Protein AF-A0A318IXI5-F1 (afdb_monomer_lite)

pLDDT: mean 78.82, std 16.02, range [41.19, 97.94]

Secondary structure (DSSP, 8-state):
----------SS-HHHHHHHHHHHHHHHHHHHHHTSPPPSSHHHHHHHHHHHHHHHHHHHHHHHHHHHHHHHHHH----SHHHHHHHHHHHHHHHHHHHHHHHHHHHHHHHHTS--SS-S--SHHHHHHHHHHHHHHHHHHHHHHHHHHHHHHHTTTTTT--HHHHHHHHHHHHHHHHHHHHHHHHHHHHHHH---SHHHHHGGGGHHHHHHHHHHHHHHHHHHHHHHHHHHHHHHHHHHHHHHHHH-----PPPPPPPPPPPPPPPPPPPP----

Radius of gyration: 31.65 Å; chains: 1; bounding box: 100×44×88 Å

Foldseek 3Di:
DDPDPDPPPQPDQLVVLLVVLVVLLVVLLVVLVVPQDDDPDPVVVVLVVLLVVLSVVLNVVSVVLNVVVVVLCVLQVDRDPQLSVLSVQLSVLSSVCSVLSSLVSSLVSCVPPVVPPDCSPPDLVVLLVSLLVVLVSQLSNLVSQLVNLVVSVVCCVVVVDDPVSVLVSVLSNQLSVVSNVLSVVLNVCCVPVSDSNPVSVVSVVVSVVSSVVSCVVSVVVVVVVVVVVVVVVVVVVVVVVVVVVVVPDDDDDDDDDDDDDDDDDDDDDDDDDDDD

Sequence (276 aa):
MSDTDHKQHGYISLHRLDGFSDAVFAFAVTLLVVSLEVPKSAHELFHLMHGFIAFGVAFTLLMVMWYQHGKFFKRFPITDLWMISLNMALLFVILLYVYPLKFLFVSLFDSMIWKSTGDNFTSASEIQTLMTIYGAGIIAVNFVFFLMHKHAWRLRERFAMSLSQLNELRADMAGNLINMAVAGLSVLIVLVSKDQGTWSGCIYFLLGPAHWASGAWHGRRYRAIKNQEQGKQVKQESQESPLAKQVGRPESIATQPSVPTTPIAPLPAQQTRKPG

Organism: NCBI:txid401470

InterPro domains:
  IPR010617 Endosomal/lysosomal proton channel TMEM175-like [PF06736] (16-96)

Structure (mmCIF, N/CA/C/O backbone):
data_AF-A0A318IXI5-F1
#
_entry.id   AF-A0A318IXI5-F1
#
loop_
_atom_site.group_PDB
_atom_site.id
_atom_site.type_symbol
_atom_site.label_atom_id
_atom_site.label_alt_id
_atom_site.label_comp_id
_atom_site.label_asym_id
_atom_site.label_entity_id
_atom_site.label_seq_id
_atom_site.pdbx_PDB_ins_code
_atom_site.Cartn_x
_atom_site.Cartn_y
_atom_site.Cartn_z
_atom_site.occupancy
_atom_site.B_iso_or_equiv
_atom_site.auth_seq_id
_atom_site.auth_comp_id
_atom_site.auth_asym_id
_atom_site.auth_atom_id
_atom_site.pdbx_PDB_model_num
ATOM 1 N N . MET A 1 1 ? -36.417 20.791 24.085 1.00 42.16 1 MET A N 1
ATOM 2 C CA . MET A 1 1 ? -36.075 19.539 24.793 1.00 42.16 1 MET A CA 1
ATOM 3 C C . MET A 1 1 ? -35.089 18.783 23.909 1.00 42.16 1 MET A C 1
ATOM 5 O O . MET A 1 1 ? -35.422 18.543 22.761 1.00 42.16 1 MET A O 1
ATOM 9 N N . SER A 1 2 ? -33.879 18.585 24.448 1.00 43.81 2 SER A N 1
ATOM 10 C CA . SER A 1 2 ? -32.620 18.021 23.906 1.00 43.81 2 SER A CA 1
ATOM 11 C C . SER A 1 2 ? -31.987 18.648 22.654 1.00 43.81 2 SER A C 1
ATOM 13 O O . SER A 1 2 ? -31.997 18.099 21.557 1.00 43.81 2 SER A O 1
ATOM 15 N N . ASP A 1 3 ? -31.335 19.778 22.915 1.00 48.66 3 ASP A N 1
ATOM 16 C CA . ASP A 1 3 ? -30.164 20.309 22.220 1.00 48.66 3 ASP A CA 1
ATOM 17 C C . ASP A 1 3 ? -28.931 19.413 22.488 1.00 48.66 3 ASP A C 1
ATOM 19 O O . ASP A 1 3 ? -28.160 19.655 23.416 1.00 48.66 3 ASP A O 1
ATOM 23 N N . THR A 1 4 ? -28.791 18.309 21.743 1.00 55.03 4 THR A N 1
ATOM 24 C CA . THR A 1 4 ? -27.617 17.413 21.810 1.00 55.03 4 THR A CA 1
ATOM 25 C C . THR A 1 4 ? -27.338 16.717 20.472 1.00 55.03 4 THR A C 1
ATOM 27 O O . THR A 1 4 ? -27.279 15.491 20.446 1.00 55.03 4 THR A O 1
ATOM 30 N N . ASP A 1 5 ? -27.180 17.443 19.353 1.00 50.84 5 ASP A N 1
ATOM 31 C CA . ASP A 1 5 ? -26.934 16.745 18.070 1.00 50.84 5 ASP A CA 1
ATOM 32 C C . ASP A 1 5 ? -25.963 17.371 17.053 1.00 50.84 5 ASP A C 1
ATOM 34 O O . ASP A 1 5 ? -25.947 16.977 15.895 1.00 50.84 5 ASP A O 1
ATOM 38 N N . HIS A 1 6 ? -25.054 18.273 17.442 1.00 46.03 6 HIS A N 1
ATOM 39 C CA . HIS A 1 6 ? -23.959 18.665 16.534 1.00 46.03 6 HIS A CA 1
ATOM 40 C C . HIS A 1 6 ? -22.627 18.892 17.255 1.00 46.03 6 HIS A C 1
ATOM 42 O O . HIS A 1 6 ? -22.098 19.996 17.340 1.00 46.03 6 HIS A O 1
ATOM 48 N N . LYS A 1 7 ? -22.009 17.801 17.720 1.00 42.91 7 LYS A N 1
ATOM 49 C CA . LYS A 1 7 ? -20.546 17.741 17.904 1.00 42.91 7 LYS A CA 1
ATOM 50 C C . LYS A 1 7 ? -19.896 16.765 16.920 1.00 42.91 7 LYS A C 1
ATOM 52 O O . LYS A 1 7 ? -18.987 16.024 17.285 1.00 42.91 7 LYS A O 1
ATOM 57 N N . GLN A 1 8 ? -20.303 16.796 15.651 1.00 50.97 8 GLN A N 1
ATOM 58 C CA . GLN A 1 8 ? -19.482 16.244 14.570 1.00 50.97 8 GLN A CA 1
ATOM 59 C C . GLN A 1 8 ? -18.433 17.282 14.145 1.00 50.97 8 GLN A C 1
ATOM 61 O O . GLN A 1 8 ? -18.625 18.030 13.197 1.00 50.97 8 GLN A O 1
ATOM 66 N N . HIS A 1 9 ? -17.298 17.326 14.847 1.00 48.72 9 HIS A N 1
ATOM 67 C CA . HIS A 1 9 ? -16.121 18.113 14.438 1.00 48.72 9 HIS A CA 1
ATOM 68 C C . HIS A 1 9 ? -15.348 17.417 13.296 1.00 48.72 9 HIS A C 1
ATOM 70 O O . HIS A 1 9 ? -14.133 17.235 13.372 1.00 48.72 9 HIS A O 1
ATOM 76 N N . GLY A 1 10 ? -16.055 16.964 12.259 1.00 56.97 10 GLY A N 1
ATOM 77 C CA . GLY A 1 10 ? -15.445 16.536 11.006 1.00 56.97 10 GLY A CA 1
ATOM 78 C C . GLY A 1 10 ? -15.376 17.736 10.071 1.00 56.97 10 GLY A C 1
ATOM 79 O O . GLY A 1 10 ? -16.414 18.227 9.646 1.00 56.97 10 GLY A O 1
ATOM 80 N N . TYR A 1 11 ? -14.173 18.213 9.745 1.00 63.03 11 TYR A N 1
ATOM 81 C CA . TYR A 1 11 ? -13.986 19.342 8.818 1.00 63.03 11 TYR A CA 1
ATOM 82 C C . TYR A 1 11 ? -14.550 19.050 7.411 1.00 63.03 11 TYR A C 1
ATOM 84 O O . TYR A 1 11 ? -14.848 19.969 6.653 1.00 63.03 11 TYR A O 1
ATOM 92 N N . ILE A 1 12 ? -14.688 17.766 7.056 1.00 76.00 12 ILE A N 1
ATOM 93 C CA . ILE A 1 12 ? -15.203 17.263 5.780 1.00 76.00 12 ILE A CA 1
ATOM 94 C C . ILE A 1 12 ? -16.082 16.033 6.064 1.00 76.00 12 ILE A C 1
ATOM 96 O O . ILE A 1 12 ? -15.734 15.199 6.899 1.00 76.00 12 ILE A O 1
ATOM 100 N N . SER A 1 13 ? -17.209 15.895 5.358 1.00 84.38 13 SER A N 1
ATOM 101 C CA . SER A 1 13 ? -18.065 14.701 5.425 1.00 84.38 13 SER A CA 1
ATOM 102 C C . SER A 1 13 ? -17.334 13.461 4.895 1.00 84.38 13 SER A C 1
ATOM 104 O O . SER A 1 13 ? -16.756 13.535 3.809 1.00 84.38 13 SER A O 1
ATOM 106 N N . LEU A 1 14 ? -17.446 12.317 5.579 1.00 84.75 14 LEU A N 1
ATOM 107 C CA . LEU A 1 14 ? -16.805 11.049 5.186 1.00 84.75 14 LEU A CA 1
ATOM 108 C C . LEU A 1 14 ? -17.047 10.689 3.711 1.00 84.75 14 LEU A C 1
ATOM 110 O O . LEU A 1 14 ? -16.099 10.445 2.979 1.00 84.75 14 LEU A O 1
ATOM 114 N N . HIS A 1 15 ? -18.291 10.810 3.240 1.00 87.50 15 HIS A N 1
ATOM 115 C CA . HIS A 1 15 ? -18.658 10.538 1.845 1.00 87.50 15 HIS A CA 1
ATOM 116 C C . HIS A 1 15 ? -17.860 11.365 0.817 1.00 87.50 15 HIS A C 1
ATOM 118 O O . HIS A 1 15 ? -17.546 10.886 -0.267 1.00 87.50 15 HIS A O 1
ATOM 124 N N . ARG A 1 16 ? -17.500 12.614 1.146 1.00 89.75 16 ARG A N 1
ATOM 125 C CA . ARG A 1 16 ? -16.672 13.455 0.264 1.00 89.75 16 ARG A CA 1
ATOM 126 C C . ARG A 1 16 ? -15.207 13.032 0.277 1.00 89.75 16 ARG A C 1
ATOM 128 O O . ARG A 1 16 ? -14.555 13.133 -0.756 1.00 89.75 16 ARG A O 1
ATOM 135 N N . LEU A 1 17 ? -14.693 12.601 1.429 1.00 90.38 17 LEU A N 1
ATOM 136 C CA . LEU A 1 17 ? -13.326 12.095 1.546 1.00 90.38 17 LEU A CA 1
ATOM 137 C C . LEU A 1 17 ? -13.168 10.782 0.769 1.00 90.38 17 LEU A C 1
ATOM 139 O O . LEU A 1 17 ? -12.212 10.641 0.006 1.00 90.38 17 LEU A O 1
ATOM 143 N N . ASP A 1 18 ? -14.130 9.873 0.922 1.00 90.38 18 ASP A N 1
ATOM 144 C CA . ASP A 1 18 ? -14.175 8.598 0.204 1.00 90.38 18 ASP A CA 1
ATOM 145 C C . ASP A 1 18 ? -14.312 8.845 -1.302 1.00 90.38 18 ASP A C 1
ATOM 147 O O . ASP A 1 18 ? -13.465 8.399 -2.069 1.00 90.38 18 ASP A O 1
ATOM 151 N N . GLY A 1 19 ? -15.271 9.682 -1.721 1.00 93.38 19 GLY A N 1
ATOM 152 C CA . GLY A 1 19 ? -15.466 10.012 -3.136 1.00 93.38 19 GLY A CA 1
ATOM 153 C C . GLY A 1 19 ? -14.255 10.686 -3.793 1.00 93.38 19 GLY A C 1
ATOM 154 O O . GLY A 1 19 ? -13.946 10.407 -4.950 1.00 93.38 19 GLY A O 1
ATOM 155 N N . PHE A 1 20 ? -13.523 11.540 -3.068 1.00 94.31 20 PHE A N 1
ATOM 156 C CA . PHE A 1 20 ? -12.266 12.103 -3.573 1.00 94.31 20 PHE A CA 1
ATOM 157 C C . PHE A 1 20 ? -11.172 11.036 -3.697 1.00 94.31 20 PHE A C 1
ATOM 159 O O . PHE A 1 20 ? -10.453 11.004 -4.693 1.00 94.31 20 PHE A O 1
ATOM 166 N N . SER A 1 21 ? -11.056 10.152 -2.705 1.00 95.56 21 SER A N 1
ATOM 167 C CA . SER A 1 21 ? -10.072 9.065 -2.728 1.00 95.56 21 SER A CA 1
ATOM 168 C C . SER A 1 21 ? -10.343 8.112 -3.894 1.00 95.56 21 SER A C 1
ATOM 170 O O . SER A 1 21 ? -9.425 7.819 -4.657 1.00 95.56 21 SER A O 1
ATOM 172 N N . ASP A 1 22 ? -11.602 7.719 -4.103 1.00 96.06 22 ASP A N 1
ATOM 173 C CA . ASP A 1 22 ? -12.035 6.891 -5.233 1.00 96.06 22 ASP A CA 1
ATOM 174 C C . ASP A 1 22 ? -11.705 7.539 -6.581 1.00 96.06 22 ASP A C 1
ATOM 176 O O . ASP A 1 22 ? -11.180 6.875 -7.475 1.00 96.06 22 ASP A O 1
ATOM 180 N N . ALA A 1 23 ? -11.936 8.849 -6.719 1.00 96.81 23 ALA A N 1
ATOM 181 C CA . ALA A 1 23 ? -11.573 9.587 -7.926 1.00 96.81 23 ALA A CA 1
ATOM 182 C C . ALA A 1 23 ? -10.056 9.563 -8.185 1.00 96.81 23 ALA A C 1
ATOM 184 O O . ALA A 1 23 ? -9.627 9.373 -9.324 1.00 96.81 23 ALA A O 1
ATOM 185 N N . VAL A 1 24 ? -9.234 9.701 -7.140 1.00 96.94 24 VAL A N 1
ATOM 186 C CA . VAL A 1 24 ? -7.771 9.627 -7.266 1.00 96.94 24 VAL A CA 1
ATOM 187 C C . VAL A 1 24 ? -7.303 8.215 -7.623 1.00 96.94 24 VAL A C 1
ATOM 189 O O . VAL A 1 24 ? -6.432 8.068 -8.480 1.00 96.94 24 VAL A O 1
ATOM 192 N N . PHE A 1 25 ? -7.891 7.170 -7.036 1.00 95.50 25 PHE A N 1
ATOM 193 C CA . PHE A 1 25 ? -7.588 5.784 -7.408 1.00 95.50 25 PHE A CA 1
ATOM 194 C C . PHE A 1 25 ? -7.998 5.476 -8.854 1.00 95.50 25 PHE A C 1
ATOM 196 O O . PHE A 1 25 ? -7.219 4.870 -9.590 1.00 95.50 25 PHE A O 1
ATOM 203 N N . ALA A 1 26 ? -9.168 5.940 -9.297 1.00 95.50 26 ALA A N 1
ATOM 204 C CA . ALA A 1 26 ? -9.588 5.819 -10.691 1.00 95.50 26 ALA A CA 1
ATOM 205 C C . ALA A 1 26 ? -8.608 6.539 -11.630 1.00 95.50 26 ALA A C 1
ATOM 207 O O . ALA A 1 26 ? -8.180 5.970 -12.634 1.00 95.50 26 ALA A O 1
ATOM 208 N N . PHE A 1 27 ? -8.172 7.749 -11.271 1.00 94.62 27 PHE A N 1
ATOM 209 C CA . PHE A 1 27 ? -7.167 8.481 -12.037 1.00 94.62 27 PHE A CA 1
ATOM 210 C C . PHE A 1 27 ? -5.823 7.736 -12.086 1.00 94.62 27 PHE A C 1
ATOM 212 O O . PHE A 1 27 ? -5.249 7.576 -13.162 1.00 94.62 27 PHE A O 1
ATOM 219 N N . ALA A 1 28 ? -5.358 7.184 -10.963 1.00 94.06 28 ALA A N 1
ATOM 220 C CA . ALA A 1 28 ? -4.155 6.354 -10.896 1.00 94.06 28 ALA A CA 1
ATOM 221 C C . ALA A 1 28 ? -4.233 5.138 -11.840 1.00 94.06 28 ALA A C 1
ATOM 223 O O . ALA A 1 28 ? -3.279 4.860 -12.568 1.00 94.06 28 ALA A O 1
ATOM 224 N N . VAL A 1 29 ? -5.385 4.457 -11.892 1.00 92.75 29 VAL A N 1
ATOM 225 C CA . VAL A 1 29 ? -5.636 3.363 -12.846 1.00 92.75 29 VAL A CA 1
ATOM 226 C C . VAL A 1 29 ? -5.552 3.870 -14.288 1.00 92.75 29 VAL A C 1
ATOM 228 O O . VAL A 1 29 ? -4.913 3.232 -15.124 1.00 92.75 29 VAL A O 1
ATOM 231 N N . THR A 1 30 ? -6.144 5.027 -14.596 1.00 92.81 30 THR A N 1
ATOM 232 C CA . THR A 1 30 ? -6.070 5.580 -15.957 1.00 92.81 30 THR A CA 1
ATOM 233 C C . THR A 1 30 ? -4.644 5.948 -16.361 1.00 92.81 30 THR A C 1
ATOM 235 O O . THR A 1 30 ? -4.247 5.621 -17.472 1.00 92.81 30 THR A O 1
ATOM 238 N N . LEU A 1 31 ? -3.829 6.524 -15.469 1.00 90.50 31 LEU A N 1
ATOM 239 C CA . LEU A 1 31 ? -2.414 6.813 -15.745 1.00 90.50 31 LEU A CA 1
ATOM 240 C C . LEU A 1 31 ? -1.603 5.536 -16.016 1.00 90.50 31 LEU A C 1
ATOM 242 O O . LEU A 1 31 ? -0.709 5.513 -16.869 1.00 90.50 31 LEU A O 1
ATOM 246 N N . LEU A 1 32 ? -1.943 4.452 -15.319 1.00 88.06 32 LEU A N 1
ATOM 247 C CA . LEU A 1 32 ? -1.324 3.150 -15.532 1.00 88.06 32 LEU A CA 1
ATOM 248 C C . LEU A 1 32 ? -1.610 2.605 -16.945 1.00 88.06 32 LEU A C 1
ATOM 250 O O . LEU A 1 32 ? -0.708 2.058 -17.584 1.00 88.06 32 LEU A O 1
ATOM 254 N N . VAL A 1 33 ? -2.839 2.786 -17.446 1.00 85.12 33 VAL A N 1
ATOM 255 C CA . VAL A 1 33 ? -3.260 2.360 -18.796 1.00 85.12 33 VAL A CA 1
ATOM 256 C C . VAL A 1 33 ? -2.720 3.294 -19.878 1.00 85.12 33 VAL A C 1
ATOM 258 O O . VAL A 1 33 ? -2.145 2.830 -20.855 1.00 85.12 33 VAL A O 1
ATOM 261 N N . VAL A 1 34 ? -2.886 4.607 -19.706 1.00 84.75 34 VAL A N 1
ATOM 262 C CA . VAL A 1 34 ? -2.554 5.635 -20.712 1.00 84.75 34 VAL A CA 1
ATOM 263 C C . VAL A 1 34 ? -1.062 5.664 -21.040 1.00 84.75 34 VAL A C 1
ATOM 265 O O . VAL A 1 34 ? -0.676 6.056 -22.132 1.00 84.75 34 VAL A O 1
ATOM 268 N N . SER A 1 35 ? -0.210 5.182 -20.137 1.00 74.56 35 SER A N 1
ATOM 269 C CA . SER A 1 35 ? 1.223 5.021 -20.398 1.00 74.56 35 SER A CA 1
ATOM 270 C C . SER A 1 35 ? 1.566 3.848 -21.337 1.00 74.56 35 SER A C 1
ATOM 272 O O . SER A 1 35 ? 2.719 3.426 -21.370 1.00 74.56 35 SER A O 1
ATOM 274 N N . LEU A 1 36 ? 0.593 3.212 -22.002 1.00 75.38 36 LEU A N 1
ATOM 275 C CA . LEU A 1 36 ? 0.835 2.217 -23.053 1.00 75.38 36 LEU A CA 1
ATOM 276 C C . LEU A 1 36 ? 0.956 2.934 -24.402 1.00 75.38 36 LEU A C 1
ATOM 278 O O . LEU A 1 36 ? 0.044 3.650 -24.810 1.00 75.38 36 LEU A O 1
ATOM 282 N N . GLU A 1 37 ? 2.078 2.736 -25.089 1.00 75.06 37 GLU A N 1
ATOM 283 C CA . GLU A 1 37 ? 2.273 3.279 -26.432 1.00 75.06 37 GLU A CA 1
ATOM 284 C C . GLU A 1 37 ? 1.350 2.583 -27.439 1.00 75.06 37 GLU A C 1
ATOM 286 O O . GLU A 1 37 ? 1.082 1.383 -27.349 1.00 75.06 37 GLU A O 1
ATOM 291 N N . VAL A 1 38 ? 0.838 3.355 -28.401 1.00 81.44 38 VAL A N 1
ATOM 292 C CA . VAL A 1 38 ? 0.005 2.821 -29.482 1.00 81.44 38 VAL A CA 1
ATOM 293 C C . VAL A 1 38 ? 0.926 2.165 -30.517 1.00 81.44 38 VAL A C 1
ATOM 295 O O . VAL A 1 38 ? 1.731 2.883 -31.119 1.00 81.44 38 VAL A O 1
ATOM 298 N N . PRO A 1 39 ? 0.810 0.844 -30.762 1.00 83.62 39 PRO A N 1
ATOM 299 C CA . PRO A 1 39 ? 1.681 0.159 -31.706 1.00 83.62 39 PRO A CA 1
ATOM 300 C C . PRO A 1 39 ? 1.471 0.672 -33.124 1.00 83.62 39 PRO A C 1
ATOM 302 O O . PRO A 1 39 ? 0.337 0.859 -33.573 1.00 83.62 39 PRO A O 1
ATOM 305 N N . LYS A 1 40 ? 2.568 0.819 -33.863 1.00 88.38 40 LYS A N 1
ATOM 306 C CA . LYS A 1 40 ? 2.579 1.204 -35.280 1.00 88.38 40 LYS A CA 1
ATOM 307 C C . LYS A 1 40 ? 2.705 -0.003 -36.210 1.00 88.38 40 LYS A C 1
ATOM 309 O O . LYS A 1 40 ? 2.545 0.139 -37.419 1.00 88.38 40 LYS A O 1
ATOM 314 N N . SER A 1 41 ? 2.982 -1.192 -35.666 1.00 90.00 41 SER A N 1
ATOM 315 C CA . SER A 1 41 ? 3.096 -2.442 -36.425 1.00 90.00 41 SER A CA 1
ATOM 316 C C . SER A 1 41 ? 2.534 -3.650 -35.669 1.00 90.00 41 SER A C 1
ATOM 318 O O . SER A 1 41 ? 2.442 -3.653 -34.442 1.00 90.00 41 SER A O 1
ATOM 320 N N . ALA A 1 42 ? 2.199 -4.719 -36.399 1.00 85.75 42 ALA A N 1
ATOM 321 C CA . ALA A 1 42 ? 1.753 -5.975 -35.791 1.00 85.75 42 ALA A CA 1
ATOM 322 C C . ALA A 1 42 ? 2.836 -6.616 -34.901 1.00 85.75 42 ALA A C 1
ATOM 324 O O . ALA A 1 42 ? 2.517 -7.200 -33.872 1.00 85.75 42 ALA A O 1
ATOM 325 N N . HIS A 1 43 ? 4.116 -6.477 -35.263 1.00 82.94 43 HIS A N 1
ATOM 326 C CA . HIS A 1 43 ? 5.228 -6.994 -34.462 1.00 82.94 43 HIS A CA 1
ATOM 327 C C . HIS A 1 43 ? 5.346 -6.268 -33.112 1.00 82.94 43 HIS A C 1
ATOM 329 O O . HIS A 1 43 ? 5.486 -6.902 -32.069 1.00 82.94 43 HIS A O 1
ATOM 335 N N . GLU A 1 44 ? 5.198 -4.944 -33.126 1.00 80.31 44 GLU A N 1
ATOM 336 C CA . GLU A 1 44 ? 5.172 -4.109 -31.922 1.00 80.31 44 GLU A CA 1
ATOM 337 C C . GLU A 1 44 ? 3.955 -4.419 -31.040 1.00 80.31 44 GLU A C 1
ATOM 339 O O . GLU A 1 44 ? 4.082 -4.505 -29.821 1.00 80.31 44 GLU A O 1
ATOM 344 N N . LEU A 1 45 ? 2.792 -4.689 -31.647 1.00 84.06 45 LEU A N 1
ATOM 345 C CA . LEU A 1 45 ? 1.598 -5.127 -30.922 1.00 84.06 45 LEU A CA 1
ATOM 346 C C . LEU A 1 45 ? 1.842 -6.434 -30.152 1.00 84.06 45 LEU A C 1
ATOM 348 O O . LEU A 1 45 ? 1.476 -6.516 -28.982 1.00 84.06 45 LEU A O 1
ATOM 352 N N . PHE A 1 46 ? 2.477 -7.439 -30.767 1.00 82.31 46 PHE A N 1
ATOM 353 C CA . PHE A 1 46 ? 2.813 -8.687 -30.069 1.00 82.31 46 PHE A CA 1
ATOM 354 C C . PHE A 1 46 ? 3.795 -8.462 -28.913 1.00 82.31 46 PHE A C 1
ATOM 356 O O . PHE A 1 46 ? 3.616 -9.053 -27.852 1.00 82.31 46 PHE A O 1
ATOM 363 N N . HIS A 1 47 ? 4.775 -7.568 -29.067 1.00 75.19 47 HIS A N 1
ATOM 364 C CA . HIS A 1 47 ? 5.664 -7.187 -27.965 1.00 75.19 47 HIS A CA 1
ATOM 365 C C . HIS A 1 47 ? 4.910 -6.495 -26.818 1.00 75.19 47 HIS A C 1
ATOM 367 O O . HIS A 1 47 ? 5.111 -6.834 -25.651 1.00 75.19 47 HIS A O 1
ATOM 373 N N . LEU A 1 48 ? 3.981 -5.588 -27.134 1.00 77.94 48 LEU A N 1
ATOM 374 C CA . LEU A 1 48 ? 3.133 -4.922 -26.140 1.00 77.94 48 LEU A CA 1
ATOM 375 C C . LEU A 1 48 ? 2.237 -5.903 -25.374 1.00 77.94 48 LEU A C 1
ATOM 377 O O . LEU A 1 48 ? 1.991 -5.684 -24.187 1.00 77.94 48 LEU A O 1
ATOM 381 N N . MET A 1 49 ? 1.786 -6.999 -25.999 1.00 82.50 49 MET A N 1
ATOM 382 C CA . MET A 1 49 ? 1.001 -8.044 -25.321 1.00 82.50 49 MET A CA 1
ATOM 383 C C . MET A 1 49 ? 1.746 -8.684 -24.139 1.00 82.50 49 MET A C 1
ATOM 385 O O . MET A 1 49 ? 1.096 -9.114 -23.188 1.00 82.50 49 MET A O 1
ATOM 389 N N . HIS A 1 50 ? 3.084 -8.698 -24.118 1.00 76.69 50 HIS A N 1
ATOM 390 C CA . HIS A 1 50 ? 3.836 -9.156 -22.938 1.00 76.69 50 HIS A CA 1
ATOM 391 C C . HIS A 1 50 ? 3.748 -8.151 -21.781 1.00 76.69 50 HIS A C 1
ATOM 393 O O . HIS A 1 50 ? 3.524 -8.535 -20.629 1.00 76.69 50 HIS A O 1
ATOM 399 N N . GLY A 1 51 ? 3.796 -6.854 -22.097 1.00 76.50 51 GLY A N 1
ATOM 400 C CA . GLY A 1 51 ? 3.615 -5.767 -21.134 1.00 76.50 51 GLY A CA 1
ATOM 401 C C . GLY A 1 51 ? 2.230 -5.744 -20.473 1.00 76.50 51 GLY A C 1
ATOM 402 O O . GLY A 1 51 ? 2.085 -5.200 -19.376 1.00 76.50 51 GLY A O 1
ATOM 403 N N . PHE A 1 52 ? 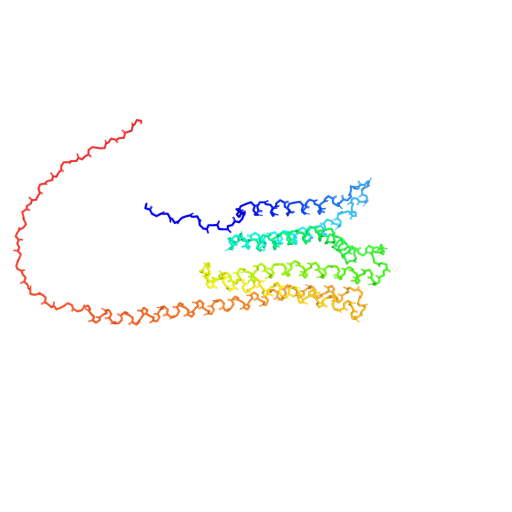1.215 -6.384 -21.071 1.00 83.25 52 PHE A N 1
ATOM 404 C CA . PHE A 1 52 ? -0.119 -6.507 -20.468 1.00 83.25 52 PHE A CA 1
ATOM 405 C C . PHE A 1 52 ? -0.123 -7.330 -19.175 1.00 83.25 52 PHE A C 1
ATOM 407 O O . PHE A 1 52 ? -0.904 -7.025 -18.273 1.00 83.25 52 PHE A O 1
ATOM 414 N N . ILE A 1 53 ? 0.751 -8.334 -19.039 1.00 84.62 53 ILE A N 1
ATOM 415 C CA . ILE A 1 53 ? 0.847 -9.124 -17.800 1.00 84.62 53 ILE A CA 1
ATOM 416 C C . ILE A 1 53 ? 1.405 -8.247 -16.677 1.00 84.62 53 ILE A C 1
ATOM 418 O O . ILE A 1 53 ? 0.818 -8.171 -15.597 1.00 84.62 53 ILE A O 1
ATOM 422 N N . ALA A 1 54 ? 2.493 -7.526 -16.954 1.00 83.38 54 ALA A N 1
ATOM 423 C CA . ALA A 1 54 ? 3.084 -6.570 -16.023 1.00 83.38 54 ALA A CA 1
ATOM 424 C C . ALA A 1 54 ? 2.085 -5.477 -15.609 1.00 83.38 54 ALA A C 1
ATOM 426 O O . ALA A 1 54 ? 1.941 -5.170 -14.422 1.00 83.38 54 ALA A O 1
ATOM 427 N N . PHE A 1 55 ? 1.339 -4.942 -16.580 1.00 85.19 55 PHE A N 1
ATOM 428 C CA . PHE A 1 55 ? 0.230 -4.026 -16.332 1.00 85.19 55 PHE A CA 1
ATOM 429 C C . PHE A 1 55 ? -0.831 -4.653 -15.413 1.00 85.19 55 PHE A C 1
ATOM 431 O O . PHE A 1 55 ? -1.233 -4.026 -14.436 1.00 85.19 55 PHE A O 1
ATOM 438 N N . GLY A 1 56 ? -1.250 -5.894 -15.676 1.00 88.75 56 GLY A N 1
ATOM 439 C CA . GLY A 1 56 ? -2.240 -6.609 -14.869 1.00 88.75 56 GLY A CA 1
ATOM 440 C C . GLY A 1 56 ? -1.804 -6.804 -13.414 1.00 88.75 56 GLY A C 1
ATOM 441 O O . GLY A 1 56 ? -2.617 -6.646 -12.497 1.00 88.75 56 GLY A O 1
ATOM 442 N N . VAL A 1 57 ? -0.517 -7.071 -13.175 1.00 87.81 57 VAL A N 1
ATOM 443 C CA . VAL A 1 57 ? 0.052 -7.159 -11.819 1.00 87.81 57 VAL A CA 1
ATOM 444 C C . VAL A 1 57 ? 0.041 -5.794 -11.126 1.00 87.81 57 VAL A C 1
ATOM 446 O O . VAL A 1 57 ? -0.446 -5.690 -9.998 1.00 87.81 57 VAL A O 1
ATOM 449 N N . ALA A 1 58 ? 0.503 -4.737 -11.801 1.00 88.75 58 ALA A N 1
ATOM 450 C CA . ALA A 1 58 ? 0.482 -3.376 -11.260 1.00 88.75 58 ALA A CA 1
ATOM 451 C C . ALA A 1 58 ? -0.949 -2.904 -10.941 1.00 88.75 58 ALA A C 1
ATOM 453 O O . ALA A 1 58 ? -1.200 -2.351 -9.868 1.00 88.75 58 ALA A O 1
ATOM 454 N N . PHE A 1 59 ? -1.901 -3.187 -11.834 1.00 90.75 59 PHE A N 1
ATOM 455 C CA . PHE A 1 59 ? -3.323 -2.910 -11.642 1.00 90.75 59 PHE A CA 1
ATOM 456 C C . PHE A 1 59 ? -3.867 -3.647 -10.418 1.00 90.75 59 PHE A C 1
ATOM 458 O O . PHE A 1 59 ? -4.495 -3.037 -9.556 1.00 90.75 59 PHE A O 1
ATOM 465 N N . THR A 1 60 ? -3.582 -4.946 -10.298 1.00 91.12 60 THR A N 1
ATOM 466 C CA . THR A 1 60 ? -4.042 -5.758 -9.164 1.00 91.12 60 THR A CA 1
ATOM 467 C C . THR A 1 60 ? -3.527 -5.199 -7.840 1.00 91.12 60 THR A C 1
ATOM 469 O O . THR A 1 60 ? -4.293 -5.081 -6.885 1.00 91.12 60 THR A O 1
ATOM 472 N N . LEU A 1 61 ? -2.257 -4.790 -7.776 1.00 90.19 61 LEU A N 1
ATOM 473 C CA . LEU A 1 61 ? -1.689 -4.165 -6.580 1.00 90.19 61 LEU A CA 1
ATOM 474 C C . LEU A 1 61 ? -2.373 -2.839 -6.234 1.00 90.19 61 LEU A C 1
ATOM 476 O O . LEU A 1 61 ? -2.675 -2.598 -5.064 1.00 90.19 61 LEU A O 1
ATOM 480 N N . LEU A 1 62 ? -2.672 -2.007 -7.234 1.00 92.12 62 LEU A N 1
ATOM 481 C CA . LEU A 1 62 ? -3.411 -0.762 -7.031 1.00 92.12 62 LEU A CA 1
ATOM 482 C C . LEU A 1 62 ? -4.834 -1.023 -6.511 1.00 92.12 62 LEU A C 1
ATOM 484 O O . LEU A 1 62 ? -5.268 -0.368 -5.564 1.00 92.12 62 LEU A O 1
ATOM 488 N N . MET A 1 63 ? -5.522 -2.033 -7.051 1.00 93.31 63 MET A N 1
ATOM 489 C CA . MET A 1 63 ? -6.850 -2.443 -6.585 1.00 93.31 63 MET A CA 1
ATOM 490 C C . MET A 1 63 ? -6.828 -3.021 -5.166 1.00 93.31 63 MET A C 1
ATOM 492 O O . MET A 1 63 ? -7.745 -2.760 -4.389 1.00 93.31 63 MET A O 1
ATOM 496 N N . VAL A 1 64 ? -5.781 -3.763 -4.791 1.00 91.31 64 VAL A N 1
ATOM 497 C CA . VAL A 1 64 ? -5.588 -4.222 -3.406 1.00 91.31 64 VAL A CA 1
ATOM 498 C C . VAL A 1 64 ? -5.416 -3.025 -2.469 1.00 91.31 64 VAL A C 1
ATOM 500 O O . VAL A 1 64 ? -6.040 -2.998 -1.410 1.00 91.31 64 VAL A O 1
ATOM 503 N N . MET A 1 65 ? -4.630 -2.013 -2.850 1.00 92.25 65 MET A N 1
ATOM 504 C CA . MET A 1 65 ? -4.479 -0.792 -2.047 1.00 92.25 65 MET A CA 1
ATOM 505 C C . MET A 1 65 ? -5.804 -0.034 -1.895 1.00 92.25 65 MET A C 1
ATOM 507 O O . MET A 1 65 ? -6.151 0.349 -0.777 1.00 92.25 65 MET A O 1
ATOM 511 N N . TRP A 1 66 ? -6.566 0.118 -2.982 1.00 95.25 66 TRP A N 1
ATOM 512 C CA . TRP A 1 66 ? -7.902 0.722 -2.959 1.00 95.25 66 TRP A CA 1
ATOM 513 C C . TRP A 1 66 ? -8.864 -0.048 -2.045 1.00 95.25 66 TRP A C 1
ATOM 515 O O . TRP A 1 66 ? -9.519 0.538 -1.186 1.00 95.25 66 TRP A O 1
ATOM 525 N N . TYR A 1 67 ? -8.892 -1.378 -2.151 1.00 93.75 67 TYR A N 1
ATOM 526 C CA . TYR A 1 67 ? -9.733 -2.218 -1.302 1.00 93.75 67 TYR A CA 1
ATOM 527 C C . TYR A 1 67 ? -9.387 -2.066 0.186 1.00 93.75 67 TYR A C 1
ATOM 529 O O . TYR A 1 67 ? -10.282 -1.953 1.026 1.00 93.75 67 TYR A O 1
ATOM 537 N N . GLN A 1 68 ? -8.096 -2.040 0.526 1.00 91.19 68 GLN A N 1
ATOM 538 C CA . GLN A 1 68 ? -7.643 -1.884 1.911 1.00 91.19 68 GLN A CA 1
ATOM 539 C C . GLN A 1 68 ? -7.968 -0.493 2.466 1.00 91.19 68 GLN A C 1
ATOM 541 O O . GLN A 1 68 ? -8.388 -0.380 3.619 1.00 91.19 68 GLN A O 1
ATOM 546 N N . HIS A 1 69 ? -7.842 0.549 1.640 1.00 94.56 69 HIS A N 1
ATOM 547 C CA . HIS A 1 69 ? -8.278 1.908 1.964 1.00 94.56 69 HIS A CA 1
ATOM 548 C C . HIS A 1 69 ? -9.788 1.966 2.247 1.00 94.56 69 HIS A C 1
ATOM 550 O O . HIS A 1 69 ? -10.189 2.374 3.339 1.00 94.56 69 HIS A O 1
ATOM 556 N N . GLY A 1 70 ? -10.623 1.451 1.340 1.00 92.06 70 GLY A N 1
ATOM 557 C CA . GLY A 1 70 ? -12.077 1.434 1.524 1.00 92.06 70 GLY A CA 1
ATOM 558 C C . GLY A 1 70 ? -12.512 0.598 2.734 1.00 92.06 70 GLY A C 1
ATOM 559 O O . GLY A 1 70 ? -13.385 1.000 3.508 1.00 92.06 70 GLY A O 1
ATOM 560 N N . LYS A 1 71 ? -11.860 -0.549 2.971 1.00 91.19 71 LYS A N 1
ATOM 561 C CA . LYS A 1 71 ? -12.084 -1.381 4.166 1.00 91.19 71 LYS A CA 1
ATOM 562 C C . LYS A 1 71 ? -11.764 -0.619 5.455 1.00 91.19 71 LYS A C 1
ATOM 564 O O . LYS A 1 71 ? -12.499 -0.768 6.435 1.00 91.19 71 LYS A O 1
ATOM 569 N N . PHE A 1 72 ? -10.698 0.182 5.461 1.00 92.00 72 PHE A N 1
ATOM 570 C CA . PHE A 1 72 ? -10.315 1.003 6.606 1.00 92.00 72 PHE A CA 1
ATOM 571 C C . PHE A 1 72 ? -11.387 2.051 6.931 1.00 92.00 72 PHE A C 1
ATOM 573 O O . PHE A 1 72 ? -11.895 2.058 8.053 1.00 92.00 72 PHE A O 1
ATOM 580 N N . PHE A 1 73 ? -11.792 2.874 5.958 1.00 91.06 73 PHE A N 1
ATOM 581 C CA . PHE A 1 73 ? -12.771 3.948 6.180 1.00 91.06 73 PHE A CA 1
ATOM 582 C C . PHE A 1 73 ? -14.182 3.430 6.480 1.00 91.06 73 PHE A C 1
ATOM 584 O O . PHE A 1 73 ? -14.867 3.978 7.344 1.00 91.06 73 PHE A O 1
ATOM 591 N N . LYS A 1 74 ? -14.583 2.297 5.885 1.00 89.31 74 LYS A N 1
ATOM 592 C CA . LYS A 1 74 ? -15.844 1.619 6.229 1.00 89.31 74 LYS A CA 1
ATOM 593 C C . LYS A 1 74 ? -15.878 1.140 7.683 1.00 89.31 74 LYS A C 1
ATOM 595 O O . LYS A 1 74 ? -16.943 1.079 8.293 1.00 89.31 74 LYS A O 1
ATOM 600 N N . ARG A 1 75 ? -14.728 0.751 8.237 1.00 87.12 75 ARG A N 1
ATOM 601 C CA . ARG A 1 75 ? -14.612 0.241 9.610 1.00 87.12 75 ARG A CA 1
ATOM 602 C C . ARG A 1 75 ? -14.436 1.349 10.637 1.00 87.12 75 ARG A C 1
ATOM 604 O O . ARG A 1 75 ? -14.970 1.245 11.740 1.00 87.12 75 ARG A O 1
ATOM 611 N N . PHE A 1 76 ? -13.655 2.361 10.286 1.00 87.75 76 PHE A N 1
ATOM 612 C CA . PHE A 1 76 ? -13.280 3.461 11.156 1.00 87.75 76 PHE A CA 1
ATOM 613 C C . PHE A 1 76 ? -13.648 4.781 10.466 1.00 87.75 76 PHE A C 1
ATOM 615 O O . PHE A 1 76 ? -12.803 5.357 9.778 1.00 87.75 76 PHE A O 1
ATOM 622 N N . PRO A 1 77 ? -14.886 5.282 10.653 1.00 86.62 77 PRO A N 1
ATOM 623 C CA . PRO A 1 77 ? -15.352 6.534 10.056 1.00 86.62 77 PRO A CA 1
ATOM 624 C C . PRO A 1 77 ? -14.736 7.753 10.772 1.00 86.62 77 PRO A C 1
ATOM 626 O O . PRO A 1 77 ? -15.421 8.537 11.428 1.00 86.62 77 PRO A O 1
ATOM 629 N N . ILE A 1 78 ? -13.409 7.882 10.705 1.00 87.56 78 ILE A N 1
ATOM 630 C CA . ILE A 1 78 ? -12.618 8.930 11.356 1.00 87.56 78 ILE A CA 1
ATOM 631 C C . ILE A 1 78 ? -12.346 10.033 10.332 1.00 87.56 78 ILE A C 1
ATOM 633 O O . ILE A 1 78 ? -11.678 9.800 9.330 1.00 87.56 78 ILE A O 1
ATOM 637 N N . THR A 1 79 ? -12.829 11.246 10.599 1.00 87.50 79 THR A N 1
ATOM 638 C CA . THR A 1 79 ? -12.747 12.388 9.665 1.00 87.50 79 THR A CA 1
ATOM 639 C C . THR A 1 79 ? -12.114 13.634 10.293 1.00 87.50 79 THR A C 1
ATOM 641 O O . THR A 1 79 ? -12.497 14.765 9.984 1.00 87.50 79 THR A O 1
ATOM 644 N N . ASP A 1 80 ? -11.171 13.452 11.219 1.00 90.75 80 ASP A N 1
ATOM 645 C CA . ASP A 1 80 ? -10.396 14.568 11.767 1.00 90.75 80 ASP A CA 1
ATOM 646 C C . ASP A 1 80 ? -9.293 15.038 10.800 1.00 90.75 80 ASP A C 1
ATOM 648 O O . ASP A 1 80 ? -8.938 14.360 9.834 1.00 90.75 80 ASP A O 1
ATOM 652 N N . LEU A 1 81 ? -8.749 16.234 11.053 1.00 90.06 81 LEU A N 1
ATOM 653 C CA . LEU A 1 81 ? -7.757 16.868 10.178 1.00 90.06 81 LEU A CA 1
ATOM 654 C C . LEU A 1 81 ? -6.487 16.018 10.005 1.00 90.06 81 LEU A C 1
ATOM 656 O O . LEU A 1 81 ? -5.870 16.034 8.938 1.00 90.06 81 LEU A O 1
ATOM 660 N N . TRP A 1 82 ? -6.114 15.253 11.033 1.00 92.31 82 TRP A N 1
ATOM 661 C CA . TRP A 1 82 ? -4.954 14.368 10.987 1.00 92.31 82 TRP A CA 1
ATOM 662 C C . TRP A 1 82 ? -5.192 13.199 10.031 1.00 92.31 82 TRP A C 1
ATOM 664 O O . TRP A 1 82 ? -4.351 12.927 9.175 1.00 92.31 82 TRP A O 1
ATOM 674 N N . MET A 1 83 ? -6.361 12.558 10.111 1.00 93.50 83 MET A N 1
ATOM 675 C CA . MET A 1 83 ? -6.741 11.494 9.184 1.00 93.50 83 MET A CA 1
ATOM 676 C C . MET A 1 83 ? -6.849 12.002 7.746 1.00 93.50 83 MET A C 1
ATOM 678 O O . MET A 1 83 ? -6.352 11.348 6.834 1.00 93.50 83 MET A O 1
ATOM 682 N N . ILE A 1 84 ? -7.438 13.185 7.538 1.00 93.62 84 ILE A N 1
ATOM 683 C CA . ILE A 1 84 ? -7.522 13.805 6.208 1.00 93.62 84 ILE A CA 1
ATOM 684 C C . ILE A 1 84 ? -6.114 14.040 5.646 1.00 93.62 84 ILE A C 1
ATOM 686 O O . ILE A 1 84 ? -5.845 13.666 4.508 1.00 93.62 84 ILE A O 1
ATOM 690 N N . SER A 1 85 ? -5.198 14.589 6.447 1.00 95.50 85 SER A N 1
ATOM 691 C CA . SER A 1 85 ? -3.809 14.834 6.033 1.00 95.50 85 SER A CA 1
ATOM 692 C C . SER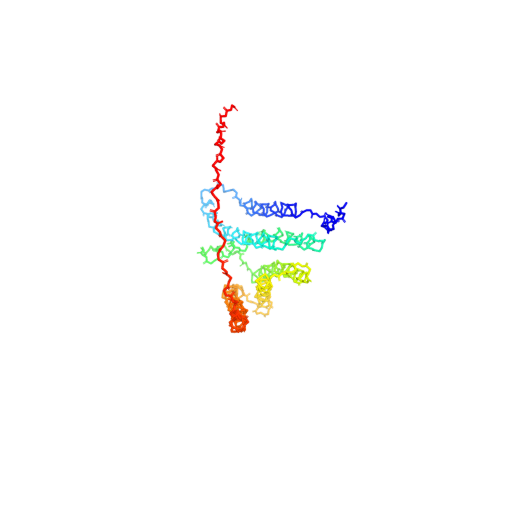 A 1 85 ? -3.071 13.542 5.676 1.00 95.50 85 SER A C 1
ATOM 694 O O . SER A 1 85 ? -2.407 13.478 4.643 1.00 95.50 85 SER A O 1
ATOM 696 N N . LEU A 1 86 ? -3.221 12.490 6.489 1.00 96.50 86 LEU A N 1
ATOM 697 C CA . LEU A 1 86 ? -2.648 11.174 6.197 1.00 96.50 86 LEU A CA 1
ATOM 698 C C . LEU A 1 86 ? -3.245 10.559 4.927 1.00 96.50 86 LEU A C 1
ATOM 700 O O . LEU A 1 86 ? -2.508 9.991 4.128 1.00 96.50 86 LEU A O 1
ATOM 704 N N . ASN A 1 87 ? -4.552 10.714 4.707 1.00 96.19 87 ASN A N 1
ATOM 705 C CA . ASN A 1 87 ? -5.199 10.262 3.482 1.00 96.19 87 ASN A CA 1
ATOM 706 C C . ASN A 1 87 ? -4.637 10.985 2.251 1.00 96.19 87 ASN A C 1
ATOM 708 O O . ASN A 1 87 ? -4.274 10.337 1.275 1.00 96.19 87 ASN A O 1
ATOM 712 N N . MET A 1 88 ? -4.490 12.313 2.307 1.00 96.38 88 MET A N 1
ATOM 713 C CA . MET A 1 88 ? -3.880 13.074 1.210 1.00 96.38 88 MET A CA 1
ATOM 714 C C . MET A 1 88 ? -2.434 12.636 0.951 1.00 96.38 88 MET A C 1
ATOM 716 O O . MET A 1 88 ? -2.044 12.474 -0.202 1.00 96.38 88 MET A O 1
ATOM 720 N N . ALA A 1 89 ? -1.653 12.384 2.008 1.00 97.38 89 ALA A N 1
ATOM 721 C CA . ALA A 1 89 ? -0.291 11.872 1.881 1.00 97.38 89 ALA A CA 1
ATOM 722 C C . ALA A 1 89 ? -0.256 10.478 1.232 1.00 97.38 89 ALA A C 1
ATOM 724 O O . ALA A 1 89 ? 0.571 10.236 0.357 1.00 97.38 89 ALA A O 1
ATOM 725 N N . LEU A 1 90 ? -1.170 9.577 1.612 1.00 96.94 90 LEU A N 1
ATOM 726 C CA . LEU A 1 90 ? -1.289 8.248 1.009 1.00 96.94 90 LEU A CA 1
ATOM 727 C C . LEU A 1 90 ? -1.582 8.348 -0.490 1.00 96.94 90 LEU A C 1
ATOM 729 O O . LEU A 1 90 ? -0.883 7.739 -1.296 1.00 96.94 90 LEU A O 1
ATOM 733 N N . LEU A 1 91 ? -2.592 9.138 -0.858 1.00 96.69 91 LEU A N 1
ATOM 734 C CA . LEU A 1 91 ? -2.994 9.339 -2.249 1.00 96.69 91 LEU A CA 1
ATOM 735 C C . LEU A 1 91 ? -1.868 9.964 -3.082 1.00 96.69 91 LEU A C 1
ATOM 737 O O . LEU A 1 91 ? -1.619 9.529 -4.205 1.00 96.69 91 LEU A O 1
ATOM 741 N N . PHE A 1 92 ? -1.144 10.932 -2.517 1.00 96.62 92 PHE A N 1
ATOM 742 C CA . PHE A 1 92 ? 0.025 11.535 -3.153 1.00 96.62 92 PHE A CA 1
ATOM 743 C C . PHE A 1 92 ? 1.130 10.505 -3.425 1.00 96.62 92 PHE A C 1
ATOM 745 O O . PHE A 1 92 ? 1.641 10.433 -4.543 1.00 96.62 92 PHE A O 1
ATOM 752 N N . VAL A 1 93 ? 1.468 9.674 -2.432 1.00 95.50 93 VAL A N 1
ATOM 753 C CA . VAL A 1 93 ? 2.461 8.601 -2.599 1.00 95.50 93 VAL A CA 1
ATOM 754 C C . VAL A 1 93 ? 2.000 7.615 -3.670 1.00 95.50 93 VAL A C 1
ATOM 756 O O . VAL A 1 93 ? 2.785 7.272 -4.547 1.00 95.50 93 VAL A O 1
ATOM 759 N N . ILE A 1 94 ? 0.734 7.193 -3.653 1.00 94.19 94 ILE A N 1
ATOM 760 C CA . ILE A 1 94 ? 0.200 6.274 -4.664 1.00 94.19 94 ILE A CA 1
ATOM 761 C C . ILE A 1 94 ? 0.385 6.857 -6.065 1.00 94.19 94 ILE A C 1
ATOM 763 O O . ILE A 1 94 ? 0.984 6.192 -6.904 1.00 94.19 94 ILE A O 1
ATOM 767 N N . LEU A 1 95 ? -0.039 8.103 -6.301 1.00 94.19 95 LEU A N 1
ATOM 768 C CA . LEU A 1 95 ? 0.097 8.756 -7.607 1.00 94.19 95 LEU A CA 1
ATOM 769 C C . LEU A 1 95 ? 1.553 8.853 -8.076 1.00 94.19 95 LEU A C 1
ATOM 771 O O . LEU A 1 95 ? 1.833 8.566 -9.239 1.00 94.19 95 LEU A O 1
ATOM 775 N N . LEU A 1 96 ? 2.479 9.202 -7.179 1.00 92.19 96 LEU A N 1
ATOM 776 C CA . LEU A 1 96 ? 3.908 9.279 -7.493 1.00 92.19 96 LEU A CA 1
ATOM 777 C C . LEU A 1 96 ? 4.471 7.913 -7.916 1.00 92.19 96 LEU A C 1
ATOM 779 O O . LEU A 1 96 ? 5.322 7.840 -8.801 1.00 92.19 96 LEU A O 1
ATOM 783 N N . TYR A 1 97 ? 3.976 6.831 -7.311 1.00 89.81 97 TYR A N 1
ATOM 784 C CA . TYR A 1 97 ? 4.489 5.479 -7.522 1.00 89.81 97 TYR A CA 1
ATOM 785 C C . TYR A 1 97 ? 3.790 4.680 -8.626 1.00 89.81 97 TYR A C 1
ATOM 787 O O . TYR A 1 97 ? 4.314 3.632 -8.996 1.00 89.81 97 TYR A O 1
ATOM 795 N N . VAL A 1 98 ? 2.685 5.159 -9.212 1.00 89.75 98 VAL A N 1
ATOM 796 C CA . VAL A 1 98 ? 2.000 4.466 -10.326 1.00 89.75 98 VAL A CA 1
ATOM 797 C C . VAL A 1 98 ? 2.953 4.193 -11.492 1.00 89.75 98 VAL A C 1
ATOM 799 O O . VAL A 1 98 ? 3.056 3.056 -11.956 1.00 89.75 98 VAL A O 1
ATOM 802 N N . TYR A 1 99 ? 3.661 5.224 -11.960 1.00 84.62 99 TYR A N 1
ATOM 803 C CA . TYR A 1 99 ? 4.537 5.101 -13.125 1.00 84.62 99 TYR A CA 1
ATOM 804 C C . TYR A 1 99 ? 5.774 4.237 -12.844 1.00 84.62 99 TYR A C 1
ATOM 806 O O . TYR A 1 99 ? 5.995 3.281 -13.595 1.00 84.62 99 TYR A O 1
ATOM 814 N N . PRO A 1 100 ? 6.531 4.468 -11.748 1.00 86.25 100 PRO A N 1
ATOM 815 C CA . PRO A 1 100 ? 7.586 3.548 -11.356 1.00 86.25 100 PRO A CA 1
ATOM 816 C C . PRO A 1 100 ? 7.074 2.109 -11.287 1.00 86.25 100 PRO A C 1
ATOM 818 O O . PRO A 1 100 ? 7.712 1.215 -11.836 1.00 86.25 100 PRO A O 1
ATOM 821 N N . LEU A 1 101 ? 5.932 1.851 -10.642 1.00 86.19 101 LEU A N 1
ATOM 822 C CA . LEU A 1 101 ? 5.438 0.487 -10.428 1.00 86.19 101 LEU A CA 1
ATOM 823 C C . LEU A 1 101 ? 5.253 -0.271 -11.746 1.00 86.19 101 LEU A C 1
ATOM 825 O O . LEU A 1 101 ? 5.659 -1.427 -11.848 1.00 86.19 101 LEU A O 1
ATOM 829 N N . LYS A 1 102 ? 4.706 0.397 -12.766 1.00 84.75 102 LYS A N 1
ATOM 830 C CA . LYS A 1 102 ? 4.587 -0.171 -14.111 1.00 84.75 102 LYS A CA 1
ATOM 831 C C . LYS A 1 102 ? 5.946 -0.539 -14.692 1.00 84.75 102 LYS A C 1
ATOM 833 O O . LYS A 1 102 ?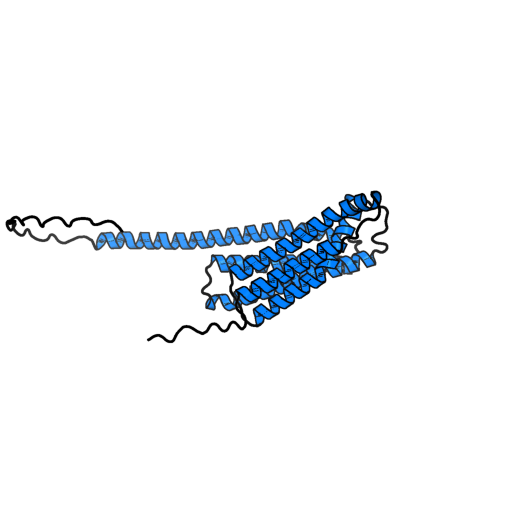 6.116 -1.664 -15.155 1.00 84.75 102 LYS A O 1
ATOM 838 N N . PHE A 1 103 ? 6.894 0.397 -14.650 1.00 84.38 103 PHE A N 1
ATOM 839 C CA . PHE A 1 103 ? 8.234 0.196 -15.192 1.00 84.38 103 PHE A CA 1
ATOM 840 C C . PHE A 1 103 ? 8.921 -1.018 -14.556 1.00 84.38 103 PHE A C 1
ATOM 842 O O . PHE A 1 103 ? 9.457 -1.853 -15.275 1.00 84.38 103 PHE A O 1
ATOM 849 N N . LEU A 1 104 ? 8.816 -1.188 -13.231 1.00 84.31 104 LEU A N 1
ATOM 850 C CA . LEU A 1 104 ? 9.382 -2.353 -12.547 1.00 84.31 104 LEU A CA 1
ATOM 851 C C . LEU A 1 104 ? 8.846 -3.657 -13.117 1.00 84.31 104 LEU A C 1
ATOM 853 O O . LEU A 1 104 ? 9.627 -4.539 -13.456 1.00 84.31 104 LEU A O 1
ATOM 857 N N . PHE A 1 105 ? 7.522 -3.805 -13.183 1.00 84.25 105 PHE A N 1
ATOM 858 C CA . PHE A 1 105 ? 6.947 -5.068 -13.623 1.00 84.25 105 PHE A CA 1
ATOM 859 C C . PHE A 1 105 ? 7.244 -5.331 -15.091 1.00 84.25 105 PHE A C 1
ATOM 861 O O . PHE A 1 105 ? 7.585 -6.458 -15.417 1.00 84.25 105 PHE A O 1
ATOM 868 N N . VAL A 1 106 ? 7.193 -4.325 -15.965 1.00 82.56 106 VAL A N 1
ATOM 869 C CA . VAL A 1 106 ? 7.559 -4.526 -17.375 1.00 82.56 106 VAL A CA 1
ATOM 870 C C . VAL A 1 106 ? 8.996 -5.043 -17.465 1.00 82.56 106 VAL A C 1
ATOM 872 O O . VAL A 1 106 ? 9.219 -6.121 -18.012 1.00 82.56 106 VAL A O 1
ATOM 875 N N . SER A 1 107 ? 9.945 -4.377 -16.805 1.00 79.56 107 SER A N 1
ATOM 876 C CA . SER A 1 107 ? 11.352 -4.781 -16.837 1.00 79.56 107 SER A CA 1
ATOM 877 C C . SER A 1 107 ? 11.615 -6.144 -16.178 1.00 79.56 107 SER A C 1
ATOM 879 O O . SER A 1 107 ? 12.430 -6.923 -16.675 1.00 79.56 107 SER A O 1
ATOM 881 N N . LEU A 1 108 ? 10.921 -6.472 -15.079 1.00 79.19 108 LEU A N 1
ATOM 882 C CA . LEU A 1 108 ? 11.033 -7.776 -14.412 1.00 79.19 108 LEU A CA 1
ATOM 883 C C . LEU A 1 108 ? 10.485 -8.912 -15.280 1.00 79.19 108 LEU A C 1
ATOM 885 O O . LEU A 1 108 ? 11.124 -9.957 -15.388 1.00 79.19 108 LEU A O 1
ATOM 889 N N . PHE A 1 109 ? 9.310 -8.728 -15.882 1.00 79.69 109 PHE A N 1
ATOM 890 C CA . PHE A 1 109 ? 8.675 -9.749 -16.714 1.00 79.69 109 PHE A CA 1
ATOM 891 C C . PHE A 1 109 ? 9.439 -9.952 -18.030 1.00 79.69 109 PHE A C 1
ATOM 893 O O . PHE A 1 109 ? 9.649 -11.099 -18.431 1.00 79.69 109 PHE A O 1
ATOM 900 N N . ASP A 1 110 ? 9.943 -8.881 -18.644 1.00 77.19 110 ASP A N 1
ATOM 901 C CA . ASP A 1 110 ? 10.775 -8.971 -19.848 1.00 77.19 110 ASP A CA 1
ATOM 902 C C . ASP A 1 110 ? 12.084 -9.731 -19.591 1.00 77.19 110 ASP A C 1
ATOM 904 O O . ASP A 1 110 ? 12.487 -10.569 -20.402 1.00 77.19 110 ASP A O 1
ATOM 908 N N . SER A 1 111 ? 12.724 -9.487 -18.442 1.00 73.81 111 SER A N 1
ATOM 909 C CA . SER A 1 111 ? 13.963 -10.166 -18.045 1.00 73.81 111 SER A CA 1
ATOM 910 C C . SER A 1 111 ? 13.729 -11.628 -17.639 1.00 73.81 111 SER A C 1
ATOM 912 O O . SER A 1 111 ? 14.433 -12.526 -18.105 1.00 73.81 111 SER A O 1
ATOM 914 N N . MET A 1 112 ? 12.725 -11.892 -16.795 1.00 73.62 112 MET A N 1
ATOM 915 C CA . MET A 1 112 ? 12.501 -13.210 -16.192 1.00 73.62 112 MET A CA 1
ATOM 916 C C . MET A 1 112 ? 11.742 -14.174 -17.108 1.00 73.62 112 MET A C 1
ATOM 918 O O . MET A 1 112 ? 12.095 -15.351 -17.180 1.00 73.62 112 MET A O 1
ATOM 922 N N . ILE A 1 113 ? 10.686 -13.698 -17.777 1.00 72.38 113 ILE A N 1
ATOM 923 C CA . ILE A 1 113 ? 9.783 -14.548 -18.565 1.00 72.38 113 ILE A CA 1
ATOM 924 C C . ILE A 1 113 ? 10.200 -14.569 -20.029 1.00 72.38 113 ILE A C 1
ATOM 926 O O . ILE A 1 113 ? 10.271 -15.643 -20.623 1.00 72.38 113 ILE A O 1
ATOM 930 N N . TRP A 1 114 ? 10.481 -13.400 -20.611 1.00 70.44 114 TRP A N 1
ATOM 931 C CA . TRP A 1 114 ? 10.693 -13.301 -22.055 1.00 70.44 114 TRP A CA 1
ATOM 932 C C . TRP A 1 114 ? 12.160 -13.414 -22.484 1.00 70.44 114 TRP A C 1
ATOM 934 O O . TRP A 1 114 ? 12.424 -13.623 -23.666 1.00 70.44 114 TRP A O 1
ATOM 944 N N . LYS A 1 115 ? 13.118 -13.309 -21.545 1.00 68.19 115 LYS A N 1
ATOM 945 C CA . LYS A 1 115 ? 14.567 -13.266 -21.830 1.00 68.19 115 LYS A CA 1
ATOM 946 C C . LYS A 1 115 ? 14.887 -12.347 -23.016 1.00 68.19 115 LYS A C 1
ATOM 948 O O . LYS A 1 115 ? 15.712 -12.686 -23.866 1.00 68.19 115 LYS A O 1
ATOM 953 N N . SER A 1 116 ? 14.184 -11.216 -23.103 1.00 61.22 116 SER A N 1
ATOM 954 C CA . SER A 1 116 ? 14.371 -10.266 -24.196 1.00 61.22 116 SER A CA 1
ATOM 955 C C . SER A 1 116 ? 15.832 -9.811 -24.202 1.00 61.22 116 SER A C 1
ATOM 957 O O . SER A 1 116 ? 16.345 -9.386 -23.172 1.00 61.22 116 SER A O 1
ATOM 959 N N . THR A 1 117 ? 16.509 -9.917 -25.345 1.00 50.06 117 THR A N 1
ATOM 960 C CA . THR A 1 117 ? 17.939 -9.602 -25.539 1.00 50.06 117 THR A CA 1
ATOM 961 C C . THR A 1 117 ? 18.276 -8.107 -25.470 1.00 50.06 117 THR A C 1
ATOM 963 O O . THR A 1 117 ? 19.390 -7.720 -25.808 1.00 50.06 117 THR A O 1
ATOM 966 N N . GLY A 1 118 ? 17.328 -7.253 -25.080 1.00 52.38 118 GLY A N 1
ATOM 967 C CA . GLY A 1 118 ? 17.607 -5.851 -24.786 1.00 52.38 118 GLY A CA 1
ATOM 968 C C . GLY A 1 118 ? 18.212 -5.729 -23.393 1.00 52.38 118 GLY A C 1
ATOM 969 O O . GLY A 1 118 ? 17.614 -6.209 -22.431 1.00 52.38 118 GLY A O 1
ATOM 970 N N . ASP A 1 119 ? 19.372 -5.081 -23.280 1.00 52.91 119 ASP A N 1
ATOM 971 C CA . ASP A 1 119 ? 19.970 -4.672 -22.005 1.00 52.91 119 ASP A CA 1
ATOM 972 C C . ASP A 1 119 ? 19.047 -3.657 -21.299 1.00 52.91 119 ASP A C 1
ATOM 974 O O . ASP A 1 119 ? 19.306 -2.457 -21.274 1.00 52.91 119 ASP A O 1
ATOM 978 N N . ASN A 1 120 ? 17.929 -4.117 -20.730 1.00 56.94 120 ASN A N 1
ATOM 979 C CA . ASN A 1 120 ? 17.011 -3.270 -19.961 1.00 56.94 120 ASN A CA 1
ATOM 980 C C . ASN A 1 120 ? 17.670 -2.755 -18.669 1.00 56.94 120 ASN A C 1
ATOM 982 O O . ASN A 1 120 ? 17.206 -1.781 -18.080 1.00 56.94 120 ASN A O 1
ATOM 986 N N . PHE A 1 121 ? 18.749 -3.412 -18.237 1.00 60.97 121 PHE A N 1
ATOM 987 C CA . PHE A 1 121 ? 19.606 -2.996 -17.138 1.00 60.97 121 PHE A CA 1
ATOM 988 C C . PHE A 1 121 ? 21.050 -3.083 -17.604 1.00 60.97 121 PHE A C 1
ATOM 990 O O . PHE A 1 121 ? 21.636 -4.164 -17.648 1.00 60.97 121 PHE A O 1
ATOM 997 N N . THR A 1 122 ? 21.616 -1.942 -17.971 1.00 60.03 122 THR A N 1
ATOM 998 C CA . THR A 1 122 ? 22.983 -1.880 -18.500 1.00 60.03 122 THR A CA 1
ATOM 999 C C . THR A 1 122 ? 24.019 -1.940 -17.380 1.00 60.03 122 THR A C 1
ATOM 1001 O O . THR A 1 122 ? 25.177 -2.287 -17.606 1.00 60.03 122 THR A O 1
ATOM 1004 N N . SER A 1 123 ? 23.610 -1.609 -16.148 1.00 71.81 123 SER A N 1
ATOM 1005 C CA . SER A 1 123 ? 24.506 -1.500 -14.999 1.00 71.81 123 SER A CA 1
ATOM 1006 C C . SER A 1 123 ? 23.866 -2.009 -13.708 1.00 71.81 123 SER A C 1
ATOM 1008 O O . SER A 1 123 ? 22.713 -1.713 -13.400 1.00 71.81 123 SER A O 1
ATOM 1010 N N . ALA A 1 124 ? 24.657 -2.688 -12.869 1.00 72.38 124 ALA A N 1
ATOM 1011 C CA . ALA A 1 124 ? 24.227 -3.105 -11.530 1.00 72.38 124 ALA A CA 1
ATOM 1012 C C . ALA A 1 124 ? 23.727 -1.922 -10.674 1.00 72.38 124 ALA A C 1
ATOM 1014 O O . ALA A 1 124 ? 22.831 -2.089 -9.852 1.00 72.38 124 ALA A O 1
ATOM 1015 N N . SER A 1 125 ? 24.254 -0.713 -10.897 1.00 78.88 125 SER A N 1
ATOM 1016 C CA . SER A 1 125 ? 23.797 0.514 -10.235 1.00 78.88 125 SER A CA 1
ATOM 1017 C C . SER A 1 125 ? 22.355 0.890 -10.580 1.00 78.88 125 SER A C 1
ATOM 1019 O O . SER A 1 125 ? 21.638 1.358 -9.702 1.00 78.88 125 SER A O 1
ATOM 1021 N N . GLU A 1 126 ? 21.901 0.658 -11.816 1.00 79.75 126 GLU A N 1
ATOM 1022 C CA . GLU A 1 126 ? 20.518 0.948 -12.222 1.00 79.75 126 GLU A CA 1
ATOM 1023 C C . GLU A 1 126 ? 19.544 0.052 -11.463 1.00 79.75 126 GLU A C 1
ATOM 1025 O O . GLU A 1 126 ? 18.557 0.541 -10.922 1.00 79.75 126 GLU A O 1
ATOM 1030 N N . ILE A 1 127 ? 19.872 -1.236 -11.325 1.00 76.88 127 ILE A N 1
ATOM 1031 C CA . ILE A 1 127 ? 19.086 -2.195 -10.539 1.00 76.88 127 ILE A CA 1
ATOM 1032 C C . ILE A 1 127 ? 19.047 -1.783 -9.062 1.00 76.88 127 ILE A C 1
ATOM 1034 O O . ILE A 1 127 ? 17.997 -1.865 -8.423 1.00 76.88 127 ILE A O 1
ATOM 1038 N N . GLN A 1 128 ? 20.162 -1.290 -8.515 1.00 81.69 128 GLN A N 1
ATOM 1039 C CA . GLN A 1 128 ? 20.205 -0.804 -7.135 1.00 81.69 128 GLN A CA 1
ATOM 1040 C C . GLN A 1 128 ? 19.309 0.421 -6.930 1.00 81.69 128 GLN A C 1
ATOM 1042 O O . GLN A 1 128 ? 18.523 0.466 -5.977 1.00 81.69 128 GLN A O 1
ATOM 1047 N N . THR A 1 129 ? 19.396 1.405 -7.828 1.00 85.12 129 THR A N 1
ATOM 1048 C CA . THR A 1 129 ? 18.531 2.589 -7.813 1.00 85.12 129 THR A CA 1
ATOM 1049 C C . THR A 1 129 ? 17.068 2.188 -7.935 1.00 85.12 129 THR A C 1
ATOM 1051 O O . THR A 1 129 ? 16.241 2.671 -7.163 1.00 85.12 129 THR A O 1
ATOM 1054 N N . LEU A 1 130 ? 16.766 1.251 -8.835 1.00 83.62 130 LEU A N 1
ATOM 1055 C CA . LEU A 1 130 ? 15.439 0.695 -9.036 1.00 83.62 130 LEU A CA 1
ATOM 1056 C C . LEU A 1 130 ? 14.904 0.130 -7.716 1.00 83.62 130 LEU A C 1
ATOM 1058 O O . LEU A 1 130 ? 13.961 0.682 -7.152 1.00 83.62 130 LEU A O 1
ATOM 1062 N N . MET A 1 131 ? 15.560 -0.890 -7.158 1.00 83.75 131 MET A N 1
ATOM 1063 C CA . MET A 1 131 ? 15.145 -1.541 -5.909 1.00 83.75 131 MET A CA 1
ATOM 1064 C C . MET A 1 131 ? 15.026 -0.559 -4.739 1.00 83.75 131 MET A C 1
ATOM 1066 O O . MET A 1 131 ? 14.107 -0.678 -3.929 1.00 83.75 131 MET A O 1
ATOM 1070 N N . THR A 1 132 ? 15.900 0.448 -4.676 1.00 88.38 132 THR A N 1
ATOM 1071 C CA . THR A 1 132 ? 15.831 1.504 -3.656 1.00 88.38 132 THR A CA 1
ATOM 1072 C C . THR A 1 132 ? 14.562 2.340 -3.798 1.00 88.38 132 THR A C 1
ATOM 1074 O O . THR A 1 132 ? 13.866 2.557 -2.805 1.00 88.38 132 THR A O 1
ATOM 1077 N N . ILE A 1 133 ? 14.219 2.766 -5.017 1.00 90.06 133 ILE A N 1
ATOM 1078 C CA . ILE A 1 133 ? 12.989 3.517 -5.294 1.00 90.06 133 ILE A CA 1
ATOM 1079 C C . ILE A 1 133 ? 11.762 2.669 -4.923 1.00 90.06 133 ILE A C 1
ATOM 1081 O O . ILE A 1 133 ? 10.914 3.132 -4.163 1.00 90.06 133 ILE A O 1
ATOM 1085 N N . TYR A 1 134 ? 11.673 1.407 -5.356 1.00 86.94 134 TYR A N 1
ATOM 1086 C CA . TYR A 1 134 ? 10.506 0.561 -5.036 1.00 86.94 134 TYR A CA 1
ATOM 1087 C C . TYR A 1 134 ? 10.395 0.211 -3.561 1.00 86.94 134 TYR A C 1
ATOM 1089 O O . TYR A 1 134 ? 9.299 0.266 -2.996 1.00 86.94 134 TYR A O 1
ATOM 1097 N N . GLY A 1 135 ? 11.519 -0.108 -2.920 1.00 90.31 135 GLY A N 1
ATOM 1098 C CA . GLY A 1 135 ? 11.576 -0.323 -1.483 1.00 90.31 135 GLY A CA 1
ATOM 1099 C C . GLY A 1 135 ? 11.082 0.904 -0.722 1.00 90.31 135 GLY A C 1
ATOM 1100 O O . GLY A 1 135 ? 10.226 0.770 0.154 1.00 90.31 135 GLY A O 1
ATOM 1101 N N . ALA A 1 136 ? 11.525 2.103 -1.111 1.00 93.06 136 ALA A N 1
ATOM 1102 C CA . ALA A 1 136 ? 11.059 3.359 -0.529 1.00 93.06 136 ALA A CA 1
ATOM 1103 C C . ALA A 1 136 ? 9.549 3.576 -0.728 1.00 93.06 136 ALA A C 1
ATOM 1105 O O . ALA A 1 136 ? 8.877 4.006 0.208 1.00 93.06 136 ALA A O 1
ATOM 1106 N N . GLY A 1 137 ? 8.993 3.221 -1.889 1.00 92.62 137 GLY A N 1
ATOM 1107 C CA . GLY A 1 137 ? 7.552 3.301 -2.152 1.00 92.62 137 GLY A CA 1
ATOM 1108 C C . GLY A 1 137 ? 6.723 2.389 -1.260 1.00 92.62 137 GLY A C 1
ATOM 1109 O O . GLY A 1 137 ? 5.760 2.836 -0.633 1.00 92.62 137 GLY A O 1
ATOM 1110 N N . ILE A 1 138 ? 7.136 1.125 -1.133 1.00 92.00 138 ILE A N 1
ATOM 1111 C CA . ILE A 1 138 ? 6.484 0.165 -0.233 1.00 92.00 138 ILE A CA 1
ATOM 1112 C C . ILE A 1 138 ? 6.565 0.667 1.211 1.00 92.00 138 ILE A C 1
ATOM 1114 O O . ILE A 1 138 ? 5.554 0.646 1.917 1.00 92.00 138 ILE A O 1
ATOM 1118 N N . ILE A 1 139 ? 7.728 1.156 1.649 1.00 95.94 139 ILE A N 1
ATOM 1119 C CA . ILE A 1 139 ? 7.899 1.722 2.992 1.00 95.94 139 ILE A CA 1
ATOM 1120 C C . ILE A 1 139 ? 6.979 2.928 3.184 1.00 95.94 139 ILE A C 1
ATOM 1122 O O . ILE A 1 139 ? 6.286 2.981 4.194 1.00 95.94 139 ILE A O 1
ATOM 1126 N N . ALA A 1 140 ? 6.917 3.858 2.230 1.00 96.75 140 ALA A N 1
ATOM 1127 C CA . ALA A 1 140 ? 6.105 5.067 2.327 1.00 96.75 140 ALA A CA 1
ATOM 1128 C C . ALA A 1 140 ? 4.606 4.749 2.447 1.00 96.75 140 ALA A C 1
ATOM 1130 O O . ALA A 1 140 ? 3.958 5.216 3.384 1.00 96.75 140 ALA A O 1
ATOM 1131 N N . VAL A 1 141 ? 4.064 3.903 1.563 1.00 95.38 141 VAL A N 1
ATOM 1132 C CA . VAL A 1 141 ? 2.648 3.492 1.604 1.00 95.38 141 VAL A CA 1
ATOM 1133 C C . VAL A 1 141 ? 2.315 2.813 2.934 1.00 95.38 141 VAL A C 1
ATOM 1135 O O . VAL A 1 141 ? 1.356 3.191 3.609 1.00 95.38 141 VAL A O 1
ATOM 1138 N N . ASN A 1 142 ? 3.130 1.840 3.350 1.00 95.88 142 ASN A N 1
ATOM 1139 C CA . ASN A 1 142 ? 2.886 1.094 4.585 1.00 95.88 142 ASN A CA 1
ATOM 1140 C C . ASN A 1 142 ? 3.094 1.946 5.835 1.00 95.88 142 ASN A C 1
ATOM 1142 O O . ASN A 1 142 ? 2.393 1.756 6.825 1.00 95.88 142 ASN A O 1
ATOM 1146 N N . PHE A 1 143 ? 4.009 2.911 5.792 1.00 97.94 143 PHE A N 1
ATOM 1147 C CA . PHE A 1 143 ? 4.206 3.864 6.871 1.00 97.94 143 PHE A CA 1
ATOM 1148 C C . PHE A 1 143 ? 2.980 4.761 7.043 1.00 97.94 143 PHE A C 1
ATOM 1150 O O . PHE A 1 143 ? 2.492 4.909 8.164 1.00 97.94 143 PHE A O 1
ATOM 1157 N N . VAL A 1 144 ? 2.424 5.301 5.953 1.00 97.69 144 VAL A N 1
ATOM 1158 C CA . VAL A 1 144 ? 1.206 6.121 6.028 1.00 97.69 144 VAL A CA 1
ATOM 1159 C C . VAL A 1 144 ? 0.021 5.292 6.523 1.00 97.69 144 VAL A C 1
ATOM 1161 O O . VAL A 1 144 ? -0.643 5.709 7.475 1.00 97.69 144 VAL A O 1
ATOM 1164 N N . PHE A 1 145 ? -0.194 4.084 5.988 1.00 96.31 145 PHE A N 1
ATOM 1165 C CA . PHE A 1 145 ? -1.211 3.177 6.526 1.00 96.31 145 PHE A CA 1
ATOM 1166 C C . PHE A 1 145 ? -0.973 2.890 8.010 1.00 96.31 145 PHE A C 1
ATOM 1168 O O . PHE A 1 145 ? -1.906 2.977 8.806 1.00 96.31 145 PHE A O 1
ATOM 1175 N N . PHE A 1 146 ? 0.256 2.592 8.429 1.00 97.19 146 PHE A N 1
ATOM 1176 C CA . PHE A 1 146 ? 0.576 2.364 9.836 1.00 97.19 146 PHE A CA 1
ATOM 1177 C C . PHE A 1 146 ? 0.207 3.570 10.707 1.00 97.19 146 PHE A C 1
ATOM 1179 O O . PHE A 1 146 ? -0.375 3.388 11.776 1.00 97.19 146 PHE A O 1
ATOM 1186 N N . LEU A 1 147 ? 0.476 4.799 10.254 1.00 97.56 147 LEU A N 1
ATOM 1187 C CA . LEU A 1 147 ? 0.075 6.015 10.963 1.00 97.56 147 LEU A CA 1
ATOM 1188 C C . LEU A 1 147 ? -1.449 6.171 11.043 1.00 97.56 147 LEU A C 1
ATOM 1190 O O . LEU A 1 147 ? -1.946 6.533 12.110 1.00 97.56 147 LEU A O 1
ATOM 1194 N N . MET A 1 148 ? -2.188 5.851 9.976 1.00 95.94 148 MET A N 1
ATOM 1195 C CA . MET A 1 148 ? -3.660 5.860 9.979 1.00 95.94 148 MET A CA 1
ATOM 1196 C C . MET A 1 148 ? -4.216 4.859 11.001 1.00 95.94 148 MET A C 1
ATOM 1198 O O . MET A 1 148 ? -5.041 5.219 11.845 1.00 95.94 148 MET A O 1
ATOM 1202 N N . HIS A 1 149 ? -3.705 3.625 11.008 1.00 95.38 149 HIS A N 1
ATOM 1203 C CA . HIS A 1 149 ? -4.106 2.594 11.970 1.00 95.38 149 HIS A CA 1
ATOM 1204 C C . HIS A 1 149 ? -3.688 2.950 13.407 1.00 95.38 149 HIS A C 1
ATOM 1206 O O . HIS A 1 149 ? -4.462 2.775 14.348 1.00 95.38 149 HIS A O 1
ATOM 1212 N N . LYS A 1 150 ? -2.492 3.518 13.600 1.00 95.88 150 LYS A N 1
ATOM 1213 C CA . LYS A 1 150 ? -2.017 4.001 14.906 1.00 95.88 150 LYS A CA 1
ATOM 1214 C C . LYS A 1 150 ? -2.876 5.151 15.426 1.00 95.88 150 LYS A C 1
ATOM 1216 O O . LYS A 1 150 ? -3.112 5.240 16.631 1.00 95.88 150 LYS A O 1
ATOM 1221 N N . HIS A 1 151 ? -3.347 6.025 14.542 1.00 95.06 151 HIS A N 1
ATOM 1222 C CA . HIS A 1 151 ? -4.277 7.089 14.901 1.00 95.06 151 HIS A CA 1
ATOM 1223 C C . HIS A 1 151 ? -5.631 6.519 15.325 1.00 95.06 151 HIS A C 1
ATOM 1225 O O . HIS A 1 151 ? -6.090 6.809 16.429 1.00 95.06 151 HIS A O 1
ATOM 1231 N N . ALA A 1 152 ? -6.201 5.598 14.541 1.00 93.25 152 ALA A N 1
ATOM 1232 C CA . ALA A 1 152 ? -7.411 4.870 14.927 1.00 93.25 152 ALA A CA 1
ATOM 1233 C C . ALA A 1 152 ? -7.248 4.161 16.287 1.00 93.25 152 ALA A C 1
ATOM 1235 O O . ALA A 1 152 ? -8.141 4.210 17.131 1.00 93.25 152 ALA A O 1
ATOM 1236 N N . TRP A 1 153 ? -6.067 3.595 16.560 1.00 93.50 153 TRP A N 1
ATOM 1237 C CA . TRP A 1 153 ? -5.750 2.939 17.831 1.00 93.50 153 TRP A CA 1
ATOM 1238 C C . TRP A 1 153 ? -5.761 3.899 19.026 1.00 93.50 153 TRP A C 1
ATOM 1240 O O . TRP A 1 153 ? -6.161 3.511 20.126 1.00 93.50 153 TRP A O 1
ATOM 1250 N N . ARG A 1 154 ? -5.339 5.155 18.838 1.00 92.75 154 ARG A N 1
ATOM 1251 C CA . ARG A 1 154 ? -5.416 6.195 19.881 1.00 92.75 154 ARG A CA 1
ATOM 1252 C C . ARG A 1 154 ? -6.858 6.581 20.198 1.00 92.75 154 ARG A C 1
ATOM 1254 O O . ARG A 1 154 ? -7.156 6.931 21.332 1.00 92.75 154 ARG A O 1
ATOM 1261 N N . LEU A 1 155 ? -7.751 6.468 19.220 1.00 90.81 155 LEU A N 1
ATOM 1262 C CA . LEU A 1 155 ? -9.171 6.791 19.351 1.00 90.81 155 LEU A CA 1
ATOM 1263 C C . LEU A 1 155 ? -10.026 5.601 19.831 1.00 90.81 155 LEU A C 1
ATOM 1265 O O . LEU A 1 155 ? -11.248 5.716 19.908 1.00 90.81 155 LEU A O 1
ATOM 1269 N N . ARG A 1 156 ? -9.412 4.463 20.181 1.00 90.19 156 ARG A N 1
ATOM 1270 C CA . ARG A 1 156 ? -10.122 3.217 20.518 1.00 90.19 156 ARG A CA 1
ATOM 1271 C C . ARG A 1 156 ? -11.143 3.335 21.651 1.00 90.19 156 ARG A C 1
ATOM 1273 O O . ARG A 1 156 ? -12.208 2.732 21.570 1.00 90.19 156 ARG A O 1
ATOM 1280 N N . GLU A 1 157 ? -10.822 4.114 22.682 1.00 86.75 157 GLU A N 1
ATOM 1281 C CA . GLU A 1 157 ? -11.693 4.326 23.846 1.00 86.75 157 GLU A CA 1
ATOM 1282 C C . GLU A 1 157 ? -12.854 5.257 23.489 1.00 86.75 157 GLU A C 1
ATOM 1284 O O . GLU A 1 157 ? -13.986 5.023 23.899 1.00 86.75 157 GLU A O 1
ATOM 1289 N N . ARG A 1 158 ? -12.602 6.249 22.625 1.00 85.31 158 ARG A N 1
ATOM 1290 C CA . ARG A 1 158 ? -13.616 7.198 22.150 1.00 85.31 158 ARG A CA 1
ATOM 1291 C C . ARG A 1 158 ? -14.698 6.531 21.299 1.00 85.31 158 ARG A C 1
ATOM 1293 O O . ARG A 1 158 ? -15.851 6.936 21.372 1.00 85.31 158 ARG A O 1
ATOM 1300 N N . PHE A 1 159 ? -14.329 5.539 20.491 1.00 82.44 159 PHE A N 1
ATOM 1301 C CA . PHE A 1 159 ? -15.260 4.815 19.617 1.00 82.44 159 PHE A CA 1
ATOM 1302 C C . PHE A 1 159 ? -15.794 3.512 20.228 1.00 82.44 159 PHE A C 1
ATOM 1304 O O . PHE A 1 159 ? -16.452 2.758 19.515 1.00 82.44 159 PHE A O 1
ATOM 1311 N N . ALA A 1 160 ? -15.499 3.229 21.507 1.00 85.19 160 ALA A N 1
ATOM 1312 C CA . ALA A 1 160 ? -15.905 2.002 22.203 1.00 85.19 160 ALA A CA 1
ATOM 1313 C C . ALA A 1 160 ? -15.699 0.732 21.347 1.00 85.19 160 ALA A C 1
ATOM 1315 O O . ALA A 1 160 ? -16.598 -0.096 21.197 1.00 85.19 160 ALA A O 1
ATOM 1316 N N . MET A 1 161 ? -14.518 0.612 20.725 1.00 86.94 161 MET A N 1
ATOM 1317 C CA . MET A 1 161 ? -14.254 -0.441 19.740 1.00 86.94 161 MET A CA 1
ATOM 1318 C C . MET A 1 161 ? -14.392 -1.837 20.357 1.00 86.94 161 MET A C 1
ATOM 1320 O O . MET A 1 161 ? -13.838 -2.122 21.420 1.00 86.94 161 MET A O 1
ATOM 1324 N N . SER A 1 162 ? -15.060 -2.741 19.640 1.00 88.06 162 SER A N 1
ATOM 1325 C CA . SER A 1 162 ? -15.145 -4.148 20.035 1.00 88.06 162 SER A CA 1
ATOM 1326 C C . SER A 1 162 ? -13.772 -4.830 19.985 1.00 88.06 162 SER A C 1
ATOM 1328 O O . SER A 1 162 ? -12.878 -4.445 19.226 1.00 88.06 162 SER A O 1
ATOM 1330 N N . LEU A 1 163 ? -13.613 -5.923 20.734 1.00 84.62 163 LEU A N 1
ATOM 1331 C CA . LEU A 1 163 ? -12.376 -6.714 20.733 1.00 84.62 163 LEU A CA 1
ATOM 1332 C C . LEU A 1 163 ? -11.991 -7.241 19.346 1.00 84.62 163 LEU A C 1
ATOM 1334 O O . LEU A 1 163 ? -10.804 -7.355 19.041 1.00 84.62 163 LEU A O 1
ATOM 1338 N N . SER A 1 164 ? -12.983 -7.531 18.499 1.00 85.44 164 SER A N 1
ATOM 1339 C CA . SER A 1 164 ? -12.749 -7.931 17.109 1.00 85.4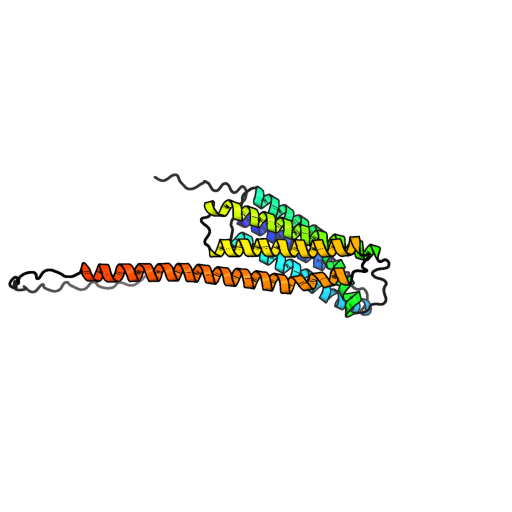4 164 SER A CA 1
ATOM 1340 C C . SER A 1 164 ? -12.055 -6.820 16.319 1.00 85.44 164 SER A C 1
ATOM 1342 O O . SER A 1 164 ? -10.959 -7.032 15.804 1.00 85.44 164 SER A O 1
ATOM 1344 N N . GLN A 1 165 ? -12.607 -5.604 16.350 1.00 88.00 165 GLN A N 1
ATOM 1345 C CA . GLN A 1 165 ? -12.043 -4.435 15.677 1.00 88.00 165 GLN A CA 1
ATOM 1346 C C . GLN A 1 165 ? -10.633 -4.111 16.181 1.00 88.00 165 GLN A C 1
ATOM 1348 O O . GLN A 1 165 ? -9.756 -3.806 15.377 1.00 88.00 165 GLN A O 1
ATOM 1353 N N . LEU A 1 166 ? -10.380 -4.232 17.490 1.00 89.19 166 LEU A N 1
ATOM 1354 C CA . LEU A 1 166 ? -9.048 -4.018 18.068 1.00 89.19 166 LEU A CA 1
ATOM 1355 C C . LEU A 1 166 ? -8.024 -5.057 17.610 1.00 89.19 166 LEU A C 1
ATOM 1357 O O . LEU A 1 166 ? -6.869 -4.713 17.352 1.00 89.19 166 LEU A O 1
ATOM 1361 N N . ASN A 1 167 ? -8.415 -6.331 17.545 1.00 87.81 167 ASN A N 1
ATOM 1362 C CA . ASN A 1 167 ? -7.520 -7.390 17.092 1.00 87.81 167 ASN A CA 1
ATOM 1363 C C . ASN A 1 167 ? -7.176 -7.230 15.612 1.00 87.81 167 ASN A C 1
ATOM 1365 O O . ASN A 1 167 ? -6.020 -7.393 15.232 1.00 87.81 167 ASN A O 1
ATOM 1369 N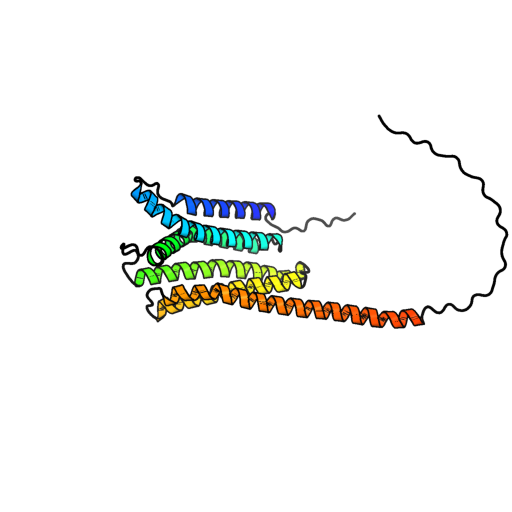 N . GLU A 1 168 ? -8.161 -6.873 14.796 1.00 88.00 168 GLU A N 1
ATOM 1370 C CA . GLU A 1 168 ? -7.936 -6.602 13.382 1.00 88.00 168 GLU A CA 1
ATOM 1371 C C . GLU A 1 168 ? -7.056 -5.368 13.176 1.00 88.00 168 GLU A C 1
ATOM 1373 O O . GLU A 1 168 ? -6.085 -5.443 12.437 1.00 88.00 168 GLU A O 1
ATOM 1378 N N . LEU A 1 169 ? -7.294 -4.284 13.921 1.00 91.56 169 LEU A N 1
ATOM 1379 C CA . LEU A 1 169 ? -6.455 -3.086 13.873 1.00 91.56 169 LEU A CA 1
ATOM 1380 C C . LEU A 1 169 ? -4.988 -3.389 14.222 1.00 91.56 169 LEU A C 1
ATOM 1382 O O . LEU A 1 169 ? -4.070 -2.862 13.596 1.00 91.56 169 LEU A O 1
ATOM 1386 N N . ARG A 1 170 ? -4.750 -4.267 15.205 1.00 91.25 170 ARG A N 1
ATOM 1387 C CA . ARG A 1 170 ? -3.400 -4.761 15.525 1.00 91.25 170 ARG A CA 1
ATOM 1388 C C . ARG A 1 170 ? -2.807 -5.606 14.404 1.00 91.25 170 ARG A C 1
ATOM 1390 O O . ARG A 1 170 ? -1.627 -5.435 14.111 1.00 91.25 170 ARG A O 1
ATOM 1397 N N . ALA A 1 171 ? -3.601 -6.481 13.792 1.00 90.19 171 ALA A N 1
ATOM 1398 C CA . ALA A 1 171 ? -3.158 -7.304 12.673 1.00 90.19 171 ALA A CA 1
ATOM 1399 C C . ALA A 1 171 ? -2.765 -6.440 11.467 1.00 90.19 171 ALA A C 1
ATOM 1401 O O . ALA A 1 171 ? -1.699 -6.657 10.893 1.00 90.19 171 ALA A O 1
ATOM 1402 N N . ASP A 1 172 ? -3.559 -5.416 11.152 1.00 92.00 172 ASP A N 1
ATOM 1403 C CA . ASP A 1 172 ? -3.280 -4.468 10.073 1.00 92.00 172 ASP A CA 1
ATOM 1404 C C . ASP A 1 172 ? -2.000 -3.657 10.374 1.00 92.00 172 ASP A C 1
ATOM 1406 O O . ASP A 1 172 ? -1.120 -3.533 9.521 1.00 92.00 172 ASP A O 1
ATOM 1410 N N . MET A 1 173 ? -1.814 -3.174 11.612 1.00 94.00 173 MET A N 1
ATOM 1411 C CA . MET A 1 173 ? -0.557 -2.525 12.030 1.00 94.00 173 MET A CA 1
ATOM 1412 C C . MET A 1 173 ? 0.657 -3.460 11.912 1.00 94.00 173 MET A C 1
ATOM 1414 O O . MET A 1 173 ? 1.701 -3.040 11.415 1.00 94.00 173 MET A O 1
ATOM 1418 N N . ALA A 1 174 ? 0.532 -4.716 12.348 1.00 93.44 174 ALA A N 1
ATOM 1419 C CA . ALA A 1 174 ? 1.602 -5.705 12.247 1.00 93.44 174 ALA A CA 1
ATOM 1420 C C . ALA A 1 174 ? 1.938 -6.031 10.784 1.00 93.44 174 ALA A C 1
ATOM 1422 O O . ALA A 1 174 ? 3.112 -6.119 10.436 1.00 93.44 174 ALA A O 1
ATOM 1423 N N . GLY A 1 175 ? 0.926 -6.152 9.919 1.00 92.31 175 GLY A N 1
ATOM 1424 C CA . GLY A 1 175 ? 1.105 -6.352 8.481 1.00 92.31 175 GLY A CA 1
ATOM 1425 C C . GLY A 1 175 ? 1.871 -5.204 7.821 1.00 92.31 175 GLY A C 1
ATOM 1426 O O . GLY A 1 175 ? 2.817 -5.452 7.075 1.00 92.31 175 GLY A O 1
ATOM 1427 N N . ASN A 1 176 ? 1.535 -3.954 8.158 1.00 94.62 176 ASN A N 1
ATOM 1428 C CA . ASN A 1 176 ? 2.264 -2.782 7.662 1.00 94.62 176 ASN A CA 1
ATOM 1429 C C . ASN A 1 176 ? 3.735 -2.782 8.118 1.00 94.62 176 ASN A C 1
ATOM 1431 O O . ASN A 1 176 ? 4.627 -2.509 7.317 1.00 94.62 176 ASN A O 1
ATOM 1435 N N . LEU A 1 177 ? 4.012 -3.146 9.376 1.00 95.31 177 LEU A N 1
ATOM 1436 C CA . LEU A 1 177 ? 5.386 -3.255 9.883 1.00 95.31 177 LEU A CA 1
ATOM 1437 C C . LEU A 1 177 ? 6.181 -4.369 9.196 1.00 95.31 177 LEU A C 1
ATOM 1439 O O . LEU A 1 177 ? 7.354 -4.171 8.890 1.00 95.31 177 LEU A O 1
ATOM 1443 N N . ILE A 1 178 ? 5.554 -5.516 8.923 1.00 93.88 178 ILE A N 1
ATOM 1444 C CA . ILE A 1 178 ? 6.171 -6.611 8.164 1.00 93.88 178 ILE A CA 1
ATOM 1445 C C . ILE A 1 178 ? 6.560 -6.126 6.767 1.00 93.88 178 ILE A C 1
ATOM 1447 O O . ILE A 1 178 ? 7.701 -6.317 6.355 1.00 93.88 178 ILE A O 1
ATOM 1451 N N . ASN A 1 179 ? 5.650 -5.445 6.065 1.00 93.00 179 ASN A N 1
ATOM 1452 C CA . ASN A 1 179 ? 5.928 -4.893 4.738 1.00 93.00 179 ASN A CA 1
ATOM 1453 C C . ASN A 1 179 ? 7.107 -3.911 4.764 1.00 93.00 179 ASN A C 1
ATOM 1455 O O . ASN A 1 179 ? 8.003 -4.001 3.926 1.00 93.00 179 ASN A O 1
ATOM 1459 N N . MET A 1 180 ? 7.136 -3.008 5.750 1.00 95.50 180 MET A N 1
ATOM 1460 C CA . MET A 1 180 ? 8.243 -2.066 5.933 1.00 95.50 180 MET A CA 1
ATOM 1461 C C . MET A 1 180 ? 9.564 -2.775 6.245 1.00 95.50 180 MET A C 1
ATOM 1463 O O . MET A 1 180 ? 10.596 -2.387 5.707 1.00 95.50 180 MET A O 1
ATOM 1467 N N . ALA A 1 181 ? 9.551 -3.810 7.088 1.00 94.06 181 ALA A N 1
ATOM 1468 C CA . ALA A 1 181 ? 10.750 -4.561 7.449 1.00 94.06 181 ALA A CA 1
ATOM 1469 C C . ALA A 1 181 ? 11.321 -5.333 6.252 1.00 94.06 181 ALA A C 1
ATOM 1471 O O . ALA A 1 181 ? 12.525 -5.289 6.016 1.00 94.06 181 ALA A O 1
ATOM 1472 N N . VAL A 1 182 ? 10.462 -5.990 5.467 1.00 93.00 182 VAL A N 1
ATOM 1473 C CA . VAL A 1 182 ? 10.863 -6.725 4.258 1.00 93.00 182 VAL A CA 1
ATOM 1474 C C . VAL A 1 182 ? 11.418 -5.768 3.201 1.00 93.00 182 VAL A C 1
ATOM 1476 O O . VAL A 1 182 ? 12.495 -6.013 2.661 1.00 93.00 182 VAL A O 1
ATOM 1479 N N . ALA A 1 183 ? 10.742 -4.645 2.948 1.00 91.81 183 ALA A N 1
ATOM 1480 C CA . ALA A 1 183 ? 11.230 -3.634 2.012 1.00 91.81 183 ALA A CA 1
ATOM 1481 C C . ALA A 1 183 ? 12.532 -2.973 2.497 1.00 91.81 183 ALA A C 1
ATOM 1483 O O . ALA A 1 183 ? 13.457 -2.797 1.711 1.00 91.81 183 ALA A O 1
ATOM 1484 N N . GLY A 1 184 ? 12.643 -2.666 3.792 1.00 93.12 184 GLY A N 1
ATOM 1485 C CA . GLY A 1 184 ? 13.864 -2.120 4.386 1.00 93.12 184 GLY A CA 1
ATOM 1486 C C . GLY A 1 184 ? 15.042 -3.089 4.292 1.00 93.12 184 GLY A C 1
ATOM 1487 O O . GLY A 1 184 ? 16.152 -2.671 3.975 1.00 93.12 184 GLY A O 1
ATOM 1488 N N . LEU A 1 185 ? 14.797 -4.386 4.494 1.00 91.75 185 LEU A N 1
ATOM 1489 C CA . LEU A 1 185 ? 15.814 -5.420 4.323 1.00 91.75 185 LEU A CA 1
ATOM 1490 C C . LEU A 1 185 ? 16.235 -5.565 2.854 1.00 91.75 185 LEU A C 1
ATOM 1492 O O . LEU A 1 185 ? 17.426 -5.694 2.591 1.00 91.75 185 LEU A O 1
ATOM 1496 N N . SER A 1 186 ? 15.294 -5.478 1.907 1.00 89.75 186 SER A N 1
ATOM 1497 C CA . SER A 1 186 ? 15.609 -5.455 0.471 1.00 89.75 186 SER A CA 1
ATOM 1498 C C . SER A 1 186 ? 16.567 -4.310 0.128 1.00 89.75 186 SER A C 1
ATOM 1500 O O . SER A 1 186 ? 17.647 -4.549 -0.410 1.00 89.75 186 SER A O 1
ATOM 1502 N N . VAL A 1 187 ? 16.238 -3.080 0.542 1.00 89.31 187 VAL A N 1
ATOM 1503 C CA . VAL A 1 187 ? 17.096 -1.902 0.322 1.00 89.31 187 VAL A CA 1
ATOM 1504 C C . VAL A 1 187 ? 18.458 -2.073 0.998 1.00 89.31 187 VAL A C 1
ATOM 1506 O O . VAL A 1 187 ? 19.489 -1.770 0.402 1.00 89.31 187 VAL A O 1
ATOM 1509 N N . LEU A 1 188 ? 18.495 -2.609 2.220 1.00 89.62 188 LEU A N 1
ATOM 1510 C CA . LEU A 1 188 ? 19.748 -2.842 2.936 1.00 89.62 188 LEU A CA 1
ATOM 1511 C C . LEU A 1 188 ? 20.661 -3.836 2.202 1.00 89.62 188 LEU A C 1
ATOM 1513 O O . LEU A 1 188 ? 21.862 -3.589 2.097 1.00 89.62 188 LEU A O 1
ATOM 1517 N N . ILE A 1 189 ? 20.109 -4.932 1.670 1.00 87.12 189 ILE A N 1
ATOM 1518 C CA . ILE A 1 189 ? 20.877 -5.914 0.891 1.00 87.12 189 ILE A CA 1
ATOM 1519 C C . ILE A 1 189 ? 21.516 -5.237 -0.315 1.00 87.12 189 ILE A C 1
ATOM 1521 O O . ILE A 1 189 ? 22.718 -5.382 -0.526 1.00 87.12 189 ILE A O 1
ATOM 1525 N N . VAL A 1 190 ? 20.740 -4.464 -1.066 1.00 84.69 190 VAL A N 1
ATOM 1526 C CA . VAL A 1 190 ? 21.202 -3.754 -2.264 1.00 84.69 190 VAL A CA 1
ATOM 1527 C C . VAL A 1 190 ? 22.372 -2.818 -1.942 1.00 84.69 190 VAL A C 1
ATOM 1529 O O . VAL A 1 190 ? 23.387 -2.841 -2.638 1.00 84.69 190 VAL A O 1
ATOM 1532 N N . LEU A 1 191 ? 22.269 -2.050 -0.852 1.00 83.00 191 LEU A N 1
ATOM 1533 C CA . LEU A 1 191 ? 23.294 -1.084 -0.442 1.00 83.00 191 LEU A CA 1
ATOM 1534 C C . LEU A 1 191 ? 24.580 -1.741 0.085 1.00 83.00 191 LEU A C 1
ATOM 1536 O O . LEU A 1 191 ? 25.666 -1.199 -0.114 1.00 83.00 191 LEU A O 1
ATOM 1540 N N . VAL A 1 192 ? 24.476 -2.890 0.760 1.00 85.06 192 VAL A N 1
ATOM 1541 C CA . VAL A 1 192 ? 25.626 -3.547 1.411 1.00 85.06 192 VAL A CA 1
ATOM 1542 C C . VAL A 1 192 ? 26.324 -4.547 0.490 1.00 85.06 192 VAL A C 1
ATOM 1544 O O . VAL A 1 192 ? 27.550 -4.609 0.455 1.00 85.06 192 VAL A O 1
ATOM 1547 N N . SER A 1 193 ? 25.560 -5.355 -0.244 1.00 74.12 193 SER A N 1
ATOM 1548 C CA . SER A 1 193 ? 26.088 -6.543 -0.931 1.00 74.12 193 SER A CA 1
ATOM 1549 C C . SER A 1 193 ? 26.438 -6.325 -2.404 1.00 74.12 193 SER A C 1
ATOM 1551 O O . SER A 1 193 ? 26.949 -7.244 -3.039 1.00 74.12 193 SER A O 1
ATOM 1553 N N . LYS A 1 194 ? 26.183 -5.126 -2.956 1.00 70.38 194 LYS A N 1
ATOM 1554 C CA . LYS A 1 194 ? 26.249 -4.851 -4.406 1.00 70.38 194 LYS A CA 1
ATOM 1555 C C . LYS A 1 194 ? 25.461 -5.882 -5.237 1.00 70.38 194 LYS A C 1
ATOM 1557 O O . LYS A 1 194 ? 25.823 -6.158 -6.379 1.00 70.38 194 LYS A O 1
ATOM 1562 N N . ASP A 1 195 ? 24.408 -6.458 -4.652 1.00 69.19 195 ASP A N 1
ATOM 1563 C CA . ASP A 1 195 ? 23.549 -7.452 -5.296 1.00 69.19 195 ASP A CA 1
ATOM 1564 C C . ASP A 1 195 ? 22.988 -6.907 -6.614 1.00 69.19 195 ASP A C 1
ATOM 1566 O O . ASP A 1 195 ? 22.577 -5.749 -6.703 1.00 69.19 195 ASP A O 1
ATOM 1570 N N . GLN A 1 196 ? 22.940 -7.765 -7.633 1.00 66.25 196 GLN A N 1
ATOM 1571 C CA . GLN A 1 196 ? 22.411 -7.434 -8.960 1.00 66.25 196 GLN A CA 1
ATOM 1572 C C . GLN A 1 196 ? 20.879 -7.578 -9.016 1.00 66.25 196 GLN A C 1
ATOM 1574 O O . GLN A 1 196 ? 20.316 -7.885 -10.060 1.00 66.25 196 GLN A O 1
ATOM 1579 N N . GLY A 1 197 ? 20.182 -7.422 -7.887 1.00 64.75 197 GLY A N 1
ATOM 1580 C CA . GLY A 1 197 ? 18.720 -7.487 -7.826 1.00 64.75 197 GLY A CA 1
ATOM 1581 C C . GLY A 1 197 ? 18.120 -8.872 -7.574 1.00 64.75 197 GLY A C 1
ATOM 1582 O O . GLY A 1 197 ? 16.910 -8.972 -7.380 1.00 64.75 197 GLY A O 1
ATOM 1583 N N . THR A 1 198 ? 18.917 -9.946 -7.570 1.00 71.81 198 THR A N 1
ATOM 1584 C CA . THR A 1 198 ? 18.378 -11.313 -7.449 1.00 71.81 198 THR A CA 1
ATOM 1585 C C . THR A 1 198 ? 17.942 -11.600 -6.016 1.00 71.81 198 THR A C 1
ATOM 1587 O O . THR A 1 198 ? 16.787 -11.948 -5.770 1.00 71.81 198 THR A O 1
ATOM 1590 N N . TRP A 1 199 ? 18.833 -11.402 -5.043 1.00 71.38 199 TRP A N 1
ATOM 1591 C CA . TRP A 1 199 ? 18.530 -11.694 -3.640 1.00 71.38 199 TRP A CA 1
ATOM 1592 C C . TRP A 1 199 ? 17.582 -10.664 -3.028 1.00 71.38 199 TRP A C 1
ATOM 1594 O O . TRP A 1 199 ? 16.664 -11.018 -2.284 1.00 71.38 199 TRP A O 1
ATOM 1604 N N . SER A 1 200 ? 17.767 -9.398 -3.388 1.00 70.88 200 SER A N 1
ATOM 1605 C CA . SER A 1 200 ? 16.884 -8.300 -2.987 1.00 70.88 200 SER A CA 1
ATOM 1606 C C . SER A 1 200 ? 15.462 -8.439 -3.545 1.00 70.88 200 SER A C 1
ATOM 1608 O O . SER A 1 200 ? 14.495 -8.218 -2.812 1.00 70.88 200 SER A O 1
ATOM 1610 N N . GLY A 1 201 ? 15.310 -8.893 -4.793 1.00 73.31 201 GLY A N 1
ATOM 1611 C CA . GLY A 1 201 ? 14.012 -9.221 -5.384 1.00 73.31 201 GLY A CA 1
ATOM 1612 C C . GLY A 1 201 ? 13.349 -10.435 -4.725 1.00 73.31 201 GLY A C 1
ATOM 1613 O O . GLY A 1 201 ? 12.173 -10.384 -4.358 1.00 73.31 201 GLY A O 1
ATOM 1614 N N . CYS A 1 202 ? 14.107 -11.515 -4.498 1.00 80.06 202 CYS A N 1
ATOM 1615 C CA . CYS A 1 202 ? 13.578 -12.743 -3.898 1.00 80.06 202 CYS A CA 1
ATOM 1616 C C . CYS A 1 202 ? 13.026 -12.545 -2.479 1.00 80.06 202 CYS A C 1
ATOM 1618 O O . CYS A 1 202 ? 12.124 -13.270 -2.056 1.00 80.06 202 CYS A O 1
ATOM 1620 N N . ILE A 1 203 ? 13.519 -11.544 -1.749 1.00 81.06 203 ILE A N 1
ATOM 1621 C CA . ILE A 1 203 ? 13.040 -11.227 -0.403 1.00 81.06 203 ILE A CA 1
ATOM 1622 C C . ILE A 1 203 ? 11.550 -10.869 -0.373 1.00 81.06 203 ILE A C 1
ATOM 1624 O O . ILE A 1 203 ? 10.868 -11.155 0.612 1.00 81.06 203 ILE A O 1
ATOM 1628 N N . TYR A 1 204 ? 11.007 -10.313 -1.459 1.00 81.81 204 TYR A N 1
ATOM 1629 C CA . TYR A 1 204 ? 9.589 -9.971 -1.535 1.00 81.81 204 TYR A CA 1
ATOM 1630 C C . TYR A 1 204 ? 8.677 -11.205 -1.587 1.00 81.81 204 TYR A C 1
ATOM 1632 O O . TYR A 1 204 ? 7.523 -11.111 -1.167 1.00 81.81 204 TYR A O 1
ATOM 1640 N N . PHE A 1 205 ? 9.180 -12.386 -1.974 1.00 81.44 205 PHE A N 1
ATOM 1641 C CA . PHE A 1 205 ? 8.413 -13.635 -1.854 1.00 81.44 205 PHE A CA 1
ATOM 1642 C C . PHE A 1 205 ? 8.105 -13.998 -0.395 1.00 81.44 205 PHE A C 1
ATOM 1644 O O . PHE A 1 205 ? 7.140 -14.718 -0.139 1.00 81.44 205 PHE A O 1
ATOM 1651 N N . LEU A 1 206 ? 8.856 -13.459 0.574 1.00 80.00 206 LEU A N 1
ATOM 1652 C CA . LEU A 1 206 ? 8.580 -13.647 2.000 1.00 80.00 206 LEU A CA 1
ATOM 1653 C C . LEU A 1 206 ? 7.321 -12.911 2.468 1.00 80.00 206 LEU A C 1
ATOM 1655 O O . LEU A 1 206 ? 6.786 -13.265 3.519 1.00 80.00 206 LEU A O 1
ATOM 1659 N N . LEU A 1 207 ? 6.811 -11.935 1.706 1.00 80.38 207 LEU A N 1
ATOM 1660 C CA . LEU A 1 207 ? 5.593 -11.208 2.069 1.00 80.38 207 LEU A CA 1
ATOM 1661 C C . LEU A 1 207 ? 4.401 -12.154 2.243 1.00 80.38 207 LEU A C 1
ATOM 1663 O O . LEU A 1 207 ? 3.695 -12.058 3.245 1.00 80.38 207 LEU A O 1
ATOM 1667 N N . GLY A 1 208 ? 4.203 -13.103 1.325 1.00 78.12 208 GLY A N 1
ATOM 1668 C CA . GLY A 1 208 ? 3.099 -14.066 1.399 1.00 78.12 208 GLY A CA 1
ATOM 1669 C C . GLY A 1 208 ? 3.123 -14.896 2.693 1.00 78.12 208 GLY A C 1
ATOM 1670 O O . GLY A 1 208 ? 2.181 -14.810 3.488 1.00 78.12 208 GLY A O 1
ATOM 1671 N N . PRO A 1 209 ? 4.206 -15.651 2.961 1.00 79.88 209 PRO A N 1
ATOM 1672 C CA . PRO A 1 209 ? 4.370 -16.403 4.203 1.00 79.88 209 PRO A CA 1
ATOM 1673 C C . PRO A 1 209 ? 4.302 -15.535 5.465 1.00 79.88 209 PRO A C 1
ATOM 1675 O O . PRO A 1 209 ? 3.691 -15.948 6.451 1.00 79.88 209 PRO A O 1
ATOM 1678 N N . ALA A 1 210 ? 4.881 -14.330 5.450 1.00 79.75 210 ALA A N 1
ATOM 1679 C CA . ALA A 1 210 ? 4.884 -13.441 6.609 1.00 79.75 210 ALA A CA 1
ATOM 1680 C C . ALA A 1 210 ? 3.476 -12.918 6.946 1.00 79.75 210 ALA A C 1
ATOM 1682 O O . ALA A 1 210 ? 3.080 -12.916 8.117 1.00 79.75 210 ALA A O 1
ATOM 1683 N N . HIS A 1 211 ? 2.679 -12.553 5.936 1.00 79.31 211 HIS A N 1
ATOM 1684 C CA . HIS A 1 211 ? 1.271 -12.185 6.122 1.00 79.31 211 HIS A CA 1
ATOM 1685 C C . HIS A 1 211 ? 0.421 -13.371 6.570 1.00 79.31 211 HIS A C 1
ATOM 1687 O O . HIS A 1 211 ? -0.398 -13.221 7.478 1.00 79.31 211 HIS A O 1
ATOM 1693 N N . TRP A 1 212 ? 0.648 -14.564 6.013 1.00 82.62 212 TRP A N 1
ATOM 1694 C CA . TRP A 1 212 ? -0.040 -15.779 6.456 1.00 82.62 212 TRP A CA 1
ATOM 1695 C C . TRP A 1 212 ? 0.266 -16.112 7.922 1.00 82.62 212 TRP A C 1
ATOM 1697 O O . TRP A 1 212 ? -0.656 -16.340 8.708 1.00 82.62 212 TRP A O 1
ATOM 1707 N N . ALA A 1 213 ? 1.539 -16.070 8.327 1.00 78.81 213 ALA A N 1
ATOM 1708 C CA . ALA A 1 213 ? 1.957 -16.323 9.704 1.00 78.81 213 ALA A CA 1
ATOM 1709 C C . ALA A 1 213 ? 1.373 -15.288 10.681 1.00 78.81 213 ALA A C 1
ATOM 1711 O O . ALA A 1 213 ? 0.844 -15.661 11.735 1.00 78.81 213 ALA A O 1
ATOM 1712 N N . SER A 1 214 ? 1.404 -14.002 10.311 1.00 78.88 214 SER A N 1
ATOM 1713 C CA . SER A 1 214 ? 0.780 -12.921 11.082 1.00 78.88 214 SER A CA 1
ATOM 1714 C C . SER A 1 214 ? -0.731 -13.131 11.214 1.00 78.88 214 SER A C 1
ATOM 1716 O O . SER A 1 214 ? -1.266 -13.097 12.326 1.00 78.88 214 SER A O 1
ATOM 1718 N N . GLY A 1 215 ? -1.424 -13.442 10.117 1.00 75.25 215 GLY A N 1
ATOM 1719 C CA . GLY A 1 215 ? -2.859 -13.726 10.114 1.00 75.25 215 GLY A CA 1
ATOM 1720 C C . GLY A 1 215 ? -3.224 -14.939 10.975 1.00 75.25 215 GLY A C 1
ATOM 1721 O O . GLY A 1 215 ? -4.127 -14.863 11.810 1.00 75.25 215 GLY A O 1
ATOM 1722 N N . ALA A 1 216 ? -2.477 -16.039 10.857 1.00 77.25 216 ALA A N 1
ATOM 1723 C CA . ALA A 1 216 ? -2.676 -17.250 11.653 1.00 77.25 216 ALA A CA 1
ATOM 1724 C C . ALA A 1 216 ? -2.426 -17.018 13.153 1.00 77.25 216 ALA A C 1
ATOM 1726 O O . ALA A 1 216 ? -3.087 -17.616 14.007 1.00 77.25 216 ALA A O 1
ATOM 1727 N N . TRP A 1 217 ? -1.474 -16.155 13.508 1.00 77.81 217 TRP A N 1
ATOM 1728 C CA . TRP A 1 217 ? -1.207 -15.789 14.898 1.00 77.81 217 TRP A CA 1
ATOM 1729 C C . TRP A 1 217 ? -2.323 -14.922 15.499 1.00 77.81 217 TRP A C 1
ATOM 1731 O O . TRP A 1 217 ? -2.855 -15.261 16.561 1.00 77.81 217 TRP A O 1
ATOM 1741 N N . HIS A 1 218 ? -2.749 -13.867 14.798 1.00 74.75 218 HIS A N 1
ATOM 1742 C CA . HIS A 1 218 ? -3.845 -12.997 15.244 1.00 74.75 218 HIS A CA 1
ATOM 1743 C C . HIS A 1 218 ? -5.196 -13.730 15.274 1.00 74.75 218 HIS A C 1
ATOM 1745 O O . HIS A 1 218 ? -5.998 -13.513 16.185 1.00 74.75 218 HIS A O 1
ATOM 1751 N N . GLY A 1 219 ? -5.435 -14.645 14.330 1.00 72.44 219 GLY A N 1
ATOM 1752 C CA . GLY A 1 219 ? -6.640 -15.474 14.284 1.00 72.44 219 GLY A CA 1
ATOM 1753 C C . GLY A 1 219 ? -6.737 -16.455 15.456 1.00 72.44 219 GLY A C 1
ATOM 1754 O O . GLY A 1 219 ? -7.801 -16.586 16.064 1.00 72.44 219 GLY A O 1
ATOM 1755 N N . ARG A 1 220 ? -5.624 -17.104 15.832 1.00 77.62 220 ARG A N 1
ATOM 1756 C CA . ARG A 1 220 ? -5.568 -17.995 17.007 1.00 77.62 220 ARG A CA 1
ATOM 1757 C C . ARG A 1 220 ? -5.821 -17.238 18.311 1.00 77.62 220 ARG A C 1
ATOM 1759 O O . ARG A 1 220 ? -6.598 -17.705 19.142 1.00 77.62 220 ARG A O 1
ATOM 1766 N N . ARG A 1 221 ? -5.224 -16.052 18.471 1.00 73.88 221 ARG A N 1
ATOM 1767 C CA . ARG A 1 221 ? -5.414 -15.206 19.662 1.00 73.88 221 ARG A CA 1
ATOM 1768 C C . ARG A 1 221 ? -6.844 -14.695 19.806 1.00 73.88 221 ARG A C 1
ATOM 1770 O O . ARG A 1 221 ? -7.393 -14.763 20.901 1.00 73.88 221 ARG A O 1
ATOM 1777 N N . TYR A 1 222 ? -7.468 -14.257 18.715 1.00 77.31 222 TYR A N 1
ATOM 1778 C CA . TYR A 1 222 ? -8.867 -13.828 18.736 1.00 77.31 222 TYR A CA 1
ATOM 1779 C C . TYR A 1 222 ? -9.814 -14.952 19.174 1.00 77.31 222 TYR A C 1
ATOM 1781 O O . TYR A 1 222 ? -10.651 -14.748 20.053 1.00 77.31 222 TYR A O 1
ATOM 1789 N N . ARG A 1 223 ? -9.640 -16.162 18.620 1.00 78.75 223 ARG A N 1
ATOM 1790 C CA . ARG A 1 223 ? -10.435 -17.339 19.011 1.00 78.75 223 ARG A CA 1
ATOM 1791 C C . ARG A 1 223 ? -10.243 -17.690 20.488 1.00 78.75 223 ARG A C 1
ATOM 1793 O O . ARG A 1 223 ? -11.221 -17.979 21.165 1.00 78.75 223 ARG A O 1
ATOM 1800 N N . ALA A 1 224 ? -9.016 -17.611 21.003 1.00 78.06 224 ALA A N 1
ATOM 1801 C CA . ALA A 1 224 ? -8.735 -17.879 22.413 1.00 78.06 224 ALA A CA 1
ATOM 1802 C C . ALA A 1 224 ? -9.441 -16.886 23.356 1.00 78.06 224 ALA A C 1
ATOM 1804 O O . ALA A 1 224 ? -10.041 -17.313 24.340 1.00 78.06 224 ALA A O 1
ATOM 1805 N N . ILE A 1 225 ? -9.420 -15.586 23.035 1.00 78.81 225 ILE A N 1
ATOM 1806 C CA . ILE A 1 225 ? -10.083 -14.545 23.840 1.00 78.81 225 ILE A CA 1
ATOM 1807 C C . ILE A 1 225 ? -11.605 -14.728 23.805 1.00 78.81 225 ILE A C 1
ATOM 1809 O O . ILE A 1 225 ? -12.234 -14.780 24.858 1.00 78.81 225 ILE A O 1
ATOM 1813 N N . LYS A 1 226 ? -12.190 -14.926 22.616 1.00 80.44 226 LYS A N 1
ATOM 1814 C CA . LYS A 1 226 ? -13.636 -15.152 22.470 1.00 80.44 226 LYS A CA 1
ATOM 1815 C C . LYS A 1 226 ? -14.106 -16.388 23.245 1.00 80.44 226 LYS A C 1
ATOM 1817 O O . LYS A 1 226 ? -15.124 -16.337 23.929 1.00 80.44 226 LYS A O 1
ATOM 1822 N N . ASN A 1 227 ? -13.341 -17.479 23.185 1.00 81.88 227 ASN A N 1
ATOM 1823 C CA . ASN A 1 227 ? -13.654 -18.703 23.921 1.00 81.88 227 ASN A CA 1
ATOM 1824 C C . ASN A 1 227 ? -13.559 -18.502 25.445 1.00 81.88 227 ASN A C 1
ATOM 1826 O O . ASN A 1 227 ? -14.344 -19.090 26.186 1.00 81.88 227 ASN A O 1
ATOM 1830 N N . GLN A 1 228 ? -12.632 -17.666 25.930 1.00 80.38 228 GLN A N 1
ATOM 1831 C CA . GLN A 1 228 ? -12.547 -17.317 27.352 1.00 80.38 228 GLN A CA 1
ATOM 1832 C C . GLN A 1 228 ? -13.737 -16.471 27.818 1.00 80.38 228 GLN A C 1
ATOM 1834 O O . GLN A 1 228 ? -14.240 -16.700 28.916 1.00 80.38 228 GLN A O 1
ATOM 1839 N N . GLU A 1 229 ? -14.200 -15.519 27.009 1.00 79.62 229 GLU A N 1
ATOM 1840 C CA . GLU A 1 229 ? -15.369 -14.691 27.335 1.00 79.62 229 GLU A CA 1
ATOM 1841 C C . GLU A 1 229 ? -16.656 -15.512 27.371 1.00 79.62 229 GLU A C 1
ATOM 1843 O O . GLU A 1 229 ? -17.405 -15.433 28.344 1.00 79.62 229 GLU A O 1
ATOM 1848 N N . GLN A 1 230 ? -16.863 -16.379 26.377 1.00 77.62 230 GLN A N 1
ATOM 1849 C CA . GLN A 1 230 ? -17.989 -17.315 26.368 1.00 77.62 230 GLN A CA 1
ATOM 1850 C C . GLN A 1 230 ? -17.921 -18.284 27.556 1.00 77.62 230 GLN A C 1
ATOM 1852 O O . GLN A 1 230 ? -18.919 -18.500 28.237 1.00 77.62 230 GLN A O 1
ATOM 1857 N N . GLY A 1 231 ? -16.734 -18.814 27.872 1.00 73.94 231 GLY A N 1
ATOM 1858 C CA . GLY A 1 231 ? -16.543 -19.691 29.029 1.00 73.94 231 GLY A CA 1
ATOM 1859 C C . GLY A 1 231 ? -16.820 -19.007 30.374 1.00 73.94 231 GLY A C 1
ATOM 1860 O O . GLY A 1 231 ? -17.294 -19.662 31.302 1.00 73.94 231 GLY A O 1
ATOM 1861 N N . LYS A 1 232 ? -16.558 -17.698 30.492 1.00 78.06 232 LYS A N 1
ATOM 1862 C CA . LYS A 1 232 ? -16.915 -16.904 31.679 1.00 78.06 232 LYS A CA 1
ATOM 1863 C C . LYS A 1 232 ? -18.425 -16.690 31.787 1.00 78.06 232 LYS A C 1
ATOM 1865 O O . LYS A 1 232 ? -18.957 -16.887 32.873 1.00 78.06 232 LYS A O 1
ATOM 1870 N N . GLN A 1 233 ? -19.105 -16.370 30.684 1.00 74.69 233 GLN A N 1
ATOM 1871 C CA . GLN A 1 233 ? -20.565 -16.198 30.664 1.00 74.69 233 GLN A CA 1
ATOM 1872 C C . GLN A 1 233 ? -21.302 -17.491 31.038 1.00 74.69 233 GLN A C 1
ATOM 1874 O O . GLN A 1 233 ? -22.140 -17.475 31.934 1.00 74.69 233 GLN A O 1
ATOM 1879 N N . VAL A 1 234 ? -20.908 -18.634 30.464 1.00 75.94 234 VAL A N 1
ATOM 1880 C CA . VAL A 1 234 ? -21.508 -19.940 30.801 1.00 75.94 234 VAL A CA 1
ATOM 1881 C C . VAL A 1 234 ? -21.287 -20.306 32.274 1.00 75.94 234 VAL A C 1
ATOM 1883 O O . VAL A 1 234 ? -22.184 -20.844 32.923 1.00 75.94 234 VAL A O 1
ATOM 1886 N N . LYS A 1 235 ? -20.106 -20.008 32.837 1.00 73.31 235 LYS A N 1
ATOM 1887 C CA . LYS A 1 235 ? -19.834 -20.210 34.273 1.00 73.31 235 LYS A CA 1
ATOM 1888 C C . LYS A 1 235 ? -20.682 -19.312 35.174 1.00 73.31 235 LYS A C 1
ATOM 1890 O O . LYS A 1 235 ? -21.049 -19.738 36.262 1.00 73.31 235 LYS A O 1
ATOM 1895 N N . GLN A 1 236 ? -20.982 -18.096 34.733 1.00 71.25 236 GLN A N 1
ATOM 1896 C CA . GLN A 1 236 ? -21.797 -17.148 35.483 1.00 71.25 236 GLN A CA 1
ATOM 1897 C C . GLN A 1 236 ? -23.280 -17.559 35.475 1.00 71.25 236 GLN A C 1
ATOM 1899 O O . GLN A 1 236 ? -23.883 -17.677 36.538 1.00 71.25 236 GLN A O 1
ATOM 1904 N N . GLU A 1 237 ? -23.830 -17.938 34.317 1.00 72.69 237 GLU A N 1
ATOM 1905 C CA . GLU A 1 237 ? -25.206 -18.460 34.200 1.00 72.69 237 GLU A CA 1
ATOM 1906 C C . GLU A 1 237 ? -25.414 -19.764 34.993 1.00 72.69 237 GLU A C 1
ATOM 1908 O O . GLU A 1 237 ? -26.442 -19.968 35.644 1.00 72.69 237 GLU A O 1
ATOM 1913 N N . SER A 1 238 ? -24.412 -20.649 34.995 1.00 69.62 238 SER A N 1
ATOM 1914 C CA . SER A 1 238 ? -24.449 -21.892 35.777 1.00 69.62 238 SER A CA 1
ATOM 1915 C C . SER A 1 238 ? -24.254 -21.694 37.284 1.00 69.62 238 SER A C 1
ATOM 1917 O O . SER A 1 238 ? -24.617 -22.588 38.043 1.00 69.62 238 SER A O 1
ATOM 1919 N N . GLN A 1 239 ? -23.739 -20.546 37.739 1.00 67.25 239 GLN A N 1
ATOM 1920 C CA . GLN A 1 239 ? -23.705 -20.166 39.160 1.00 67.25 239 GLN A CA 1
ATOM 1921 C C . GLN A 1 239 ? -24.990 -19.466 39.622 1.00 67.25 239 GLN A C 1
ATOM 1923 O O . GLN A 1 239 ? -25.355 -19.590 40.790 1.00 67.25 239 GLN A O 1
ATOM 1928 N N . GLU A 1 240 ? -25.710 -18.792 38.725 1.00 62.25 240 GLU A N 1
ATOM 1929 C CA . GLU A 1 240 ? -27.000 -18.154 39.030 1.00 62.25 240 GLU A CA 1
ATOM 1930 C C . GLU A 1 240 ? -28.175 -19.156 39.016 1.00 62.25 240 GLU A C 1
ATOM 1932 O O . GLU A 1 240 ? -29.100 -19.055 39.825 1.00 62.25 240 GLU A O 1
ATOM 1937 N N . SER A 1 241 ? -28.118 -20.193 38.169 1.00 58.22 241 SER A N 1
ATOM 1938 C CA . SER A 1 241 ? -29.163 -21.230 38.061 1.00 58.22 241 SER A CA 1
ATOM 1939 C C . SER A 1 241 ? -29.434 -22.051 39.353 1.00 58.22 241 SER A C 1
ATOM 1941 O O . SER A 1 241 ? -30.603 -22.319 39.654 1.00 58.22 241 SER A O 1
ATOM 1943 N N . PRO A 1 242 ? -28.430 -22.433 40.172 1.00 57.69 242 PRO A N 1
ATOM 1944 C CA . PRO A 1 242 ? -28.641 -23.107 41.457 1.00 57.69 242 PRO A CA 1
ATOM 1945 C C . PRO A 1 242 ? -29.308 -22.208 42.509 1.00 57.69 242 PRO A C 1
ATOM 1947 O O . PRO A 1 242 ? -30.146 -22.686 43.273 1.00 57.69 242 PRO A O 1
ATOM 1950 N N . LEU A 1 243 ? -28.971 -20.912 42.525 1.00 52.62 243 LEU A N 1
ATOM 1951 C CA . LEU A 1 243 ? -29.538 -19.911 43.440 1.00 52.62 243 LEU A CA 1
ATOM 1952 C C . LEU A 1 243 ? -31.011 -19.621 43.114 1.00 52.62 243 LEU A C 1
ATOM 1954 O O . LEU A 1 243 ? -31.849 -19.591 44.015 1.00 52.62 243 LEU A O 1
ATOM 1958 N N . ALA A 1 244 ? -31.360 -19.522 41.827 1.00 51.94 244 ALA A N 1
ATOM 1959 C CA . ALA A 1 244 ? -32.747 -19.360 41.384 1.00 51.94 244 ALA A CA 1
ATOM 1960 C C . ALA A 1 244 ? -33.642 -20.563 41.752 1.00 51.94 244 ALA A C 1
ATOM 1962 O O . ALA A 1 244 ? -34.822 -20.390 42.062 1.00 51.94 244 ALA A O 1
ATOM 1963 N N . LYS A 1 245 ? -33.085 -21.784 41.794 1.00 51.09 245 LYS A N 1
ATOM 1964 C CA . LYS A 1 245 ? -33.809 -22.988 42.245 1.00 51.09 245 LYS A CA 1
ATOM 1965 C C . LYS A 1 245 ? -34.076 -23.031 43.753 1.00 51.09 245 LYS A C 1
ATOM 1967 O O . LYS A 1 245 ? -35.003 -23.725 44.161 1.00 51.09 245 LYS A O 1
ATOM 1972 N N . GLN A 1 246 ? -33.308 -22.317 44.578 1.00 52.03 246 GLN A N 1
ATOM 1973 C CA . GLN A 1 246 ? -33.538 -22.263 46.029 1.00 52.03 246 GLN A CA 1
ATOM 1974 C C . GLN A 1 246 ? -34.551 -21.187 46.443 1.00 52.03 246 GLN A C 1
ATOM 1976 O O . GLN A 1 246 ? -35.263 -21.381 47.424 1.00 52.03 246 GLN A O 1
ATOM 1981 N N . VAL A 1 247 ? -34.669 -20.092 45.686 1.00 53.97 247 VAL A N 1
ATOM 1982 C CA . VAL A 1 247 ? -35.600 -18.983 45.984 1.00 53.97 247 VAL A CA 1
ATOM 1983 C C . VAL A 1 247 ? -37.036 -19.269 45.497 1.00 53.97 247 VAL A C 1
ATOM 1985 O O . VAL A 1 247 ? -37.989 -18.658 45.966 1.00 53.97 247 VAL A O 1
ATOM 1988 N N . GLY A 1 248 ? -37.225 -20.246 44.603 1.00 45.50 248 GLY A N 1
ATOM 1989 C CA . GLY A 1 248 ? -38.518 -20.597 44.001 1.00 45.50 248 GLY A CA 1
ATOM 1990 C C . GLY A 1 248 ? -39.341 -21.678 44.716 1.00 45.50 248 GLY A C 1
ATOM 1991 O O . GLY A 1 248 ? -40.049 -22.417 44.033 1.00 45.50 248 GLY A O 1
ATOM 1992 N N . ARG A 1 249 ? -39.259 -21.831 46.047 1.00 44.25 249 ARG A N 1
ATOM 1993 C CA . ARG A 1 249 ? -40.182 -22.710 46.796 1.00 44.25 249 ARG A CA 1
ATOM 1994 C C . ARG A 1 249 ? -41.346 -21.864 47.337 1.00 44.25 249 ARG A C 1
ATOM 1996 O O . ARG A 1 249 ? -41.159 -21.216 48.363 1.00 44.25 249 ARG A O 1
ATOM 2003 N N . PRO A 1 250 ? -42.527 -21.834 46.691 1.00 44.69 250 PRO A N 1
ATOM 2004 C CA . PRO A 1 250 ? -43.679 -21.153 47.265 1.00 44.69 250 PRO A CA 1
ATOM 2005 C C . PRO A 1 250 ? -44.127 -21.906 48.524 1.00 44.69 250 PRO A C 1
ATOM 2007 O O . PRO A 1 250 ? -44.353 -23.118 48.485 1.00 44.69 250 PRO A O 1
ATOM 2010 N N . GLU A 1 251 ? -44.229 -21.194 49.647 1.00 45.62 251 GLU A N 1
ATOM 2011 C CA . GLU A 1 251 ? -44.977 -21.669 50.807 1.00 45.62 251 GLU A CA 1
ATOM 2012 C C . GLU A 1 251 ? -46.416 -21.983 50.380 1.00 45.62 251 GLU A C 1
ATOM 2014 O O . GLU A 1 251 ? -47.049 -21.238 49.633 1.00 45.62 251 GLU A O 1
ATOM 2019 N N . SER A 1 252 ? -46.904 -23.133 50.835 1.00 44.50 252 SER A N 1
ATOM 2020 C CA . SER A 1 252 ? -48.246 -23.663 50.605 1.00 44.50 252 SER A CA 1
ATOM 2021 C C . SER A 1 252 ? -49.324 -22.649 51.016 1.00 44.50 252 SER A C 1
ATOM 2023 O O . SER A 1 252 ? -49.677 -22.554 52.191 1.00 44.50 252 SER A O 1
ATOM 2025 N N . ILE A 1 253 ? -49.882 -21.922 50.046 1.00 41.19 253 ILE A N 1
ATOM 2026 C CA . ILE A 1 253 ? -51.048 -21.057 50.247 1.00 41.19 253 ILE A CA 1
ATOM 2027 C C . ILE A 1 253 ? -52.281 -21.938 50.463 1.00 41.19 253 ILE A C 1
ATOM 2029 O O . ILE A 1 253 ? -52.634 -22.773 49.629 1.00 41.19 253 ILE A O 1
ATOM 2033 N N . ALA A 1 254 ? -52.916 -21.731 51.615 1.00 44.81 254 ALA A N 1
ATOM 2034 C CA . ALA A 1 254 ? -54.157 -22.355 52.032 1.00 44.81 254 ALA A CA 1
ATOM 2035 C C . ALA A 1 254 ? -55.271 -22.210 50.979 1.00 44.81 254 ALA A C 1
ATOM 2037 O O . ALA A 1 254 ? -55.479 -21.151 50.386 1.00 44.81 254 ALA A O 1
ATOM 2038 N N . THR A 1 255 ? -56.015 -23.298 50.800 1.00 44.69 255 THR A N 1
ATOM 2039 C CA . THR A 1 255 ? -57.256 -23.411 50.029 1.00 44.69 255 THR A CA 1
ATOM 2040 C C . THR A 1 255 ? -58.243 -22.282 50.344 1.00 44.69 255 THR A C 1
ATOM 2042 O O . THR A 1 255 ? -58.738 -22.200 51.467 1.00 44.69 255 THR A O 1
ATOM 2045 N N . GLN A 1 256 ? -58.587 -21.462 49.346 1.00 43.34 256 GLN A N 1
ATOM 2046 C CA . GLN A 1 256 ? -59.799 -20.633 49.365 1.00 43.34 256 GLN A CA 1
ATOM 2047 C C . GLN A 1 256 ? -60.915 -21.298 48.539 1.00 43.34 256 GLN A C 1
ATOM 2049 O O . GLN A 1 256 ? -60.616 -21.901 47.505 1.00 43.34 256 GLN A O 1
ATOM 2054 N N . PRO A 1 257 ? -62.191 -21.211 48.964 1.00 43.12 257 PRO A N 1
ATOM 2055 C CA . PRO A 1 257 ? -63.305 -21.835 48.260 1.00 43.12 257 PRO A CA 1
ATOM 2056 C C . PRO A 1 257 ? -63.784 -20.999 47.060 1.00 43.12 257 PRO A C 1
ATOM 2058 O O . PRO A 1 257 ? -63.727 -19.772 47.051 1.00 43.12 257 PRO A O 1
ATOM 2061 N N . SER A 1 258 ? -64.270 -21.709 46.044 1.00 43.44 258 SER A N 1
ATOM 2062 C CA . SER A 1 258 ? -64.709 -21.230 44.729 1.00 43.44 258 SER A CA 1
ATOM 2063 C C . SER A 1 258 ? -65.948 -20.323 44.758 1.00 43.44 258 SER A C 1
ATOM 2065 O O . SER A 1 258 ? -66.969 -20.691 45.338 1.00 43.44 258 SER A O 1
ATOM 2067 N N . VAL A 1 259 ? -65.892 -19.198 44.036 1.00 48.53 259 VAL A N 1
ATOM 2068 C CA . VAL A 1 259 ? -67.039 -18.319 43.727 1.00 48.53 259 VAL A CA 1
ATOM 2069 C C . VAL A 1 259 ? -67.675 -18.744 42.386 1.00 48.53 259 VAL A C 1
ATOM 2071 O O . VAL A 1 259 ? -66.924 -19.085 41.469 1.00 48.53 259 VAL A O 1
ATOM 2074 N N . PRO A 1 260 ? -69.016 -18.731 42.216 1.00 47.41 260 PRO A N 1
ATOM 2075 C CA . PRO A 1 260 ? -69.660 -19.178 40.981 1.00 47.41 260 PRO A CA 1
ATOM 2076 C C . PRO A 1 260 ? -69.576 -18.122 39.869 1.00 47.41 260 PRO A C 1
ATOM 2078 O O . PRO A 1 260 ? -69.801 -16.934 40.096 1.00 47.41 260 PRO A O 1
ATOM 2081 N N . THR A 1 261 ? -69.296 -18.574 38.650 1.00 48.31 261 THR A N 1
ATOM 2082 C CA . THR A 1 261 ? -69.250 -17.784 37.415 1.00 48.31 261 THR A CA 1
ATOM 2083 C C . THR A 1 261 ? -70.650 -17.529 36.849 1.00 48.31 261 THR A C 1
ATOM 2085 O O . THR A 1 261 ? -71.382 -18.466 36.535 1.00 48.31 261 THR A O 1
ATOM 2088 N N . THR A 1 262 ? -71.002 -16.259 36.640 1.00 47.59 262 THR A N 1
ATOM 2089 C CA . THR A 1 262 ? -72.185 -15.849 35.859 1.00 47.59 262 THR A CA 1
ATOM 2090 C C . THR A 1 262 ? -71.793 -15.652 34.381 1.00 47.59 262 THR A C 1
ATOM 2092 O O . THR A 1 262 ? -70.711 -15.114 34.129 1.00 47.59 262 THR A O 1
ATOM 2095 N N . PRO A 1 263 ? -72.612 -16.044 33.382 1.00 48.75 263 PRO A N 1
ATOM 2096 C CA . PRO A 1 263 ? -72.224 -15.969 31.971 1.00 48.75 263 PRO A CA 1
ATOM 2097 C C . PRO A 1 263 ? -72.337 -14.540 31.417 1.00 48.75 263 PRO A C 1
ATOM 2099 O O . PRO A 1 263 ? -73.372 -13.893 31.566 1.00 48.75 263 PRO A O 1
ATOM 2102 N N . ILE A 1 264 ? -71.295 -14.067 30.729 1.00 55.12 264 ILE A N 1
ATOM 2103 C CA . ILE A 1 264 ? -71.291 -12.794 29.990 1.00 55.12 264 ILE A CA 1
ATOM 2104 C C . ILE A 1 264 ? -71.760 -13.051 28.547 1.00 55.12 264 ILE A C 1
ATOM 2106 O O . ILE A 1 264 ? -71.252 -13.947 27.874 1.00 55.12 264 ILE A O 1
ATOM 2110 N N . ALA A 1 265 ? -72.739 -12.268 28.087 1.00 57.06 265 ALA A N 1
ATOM 2111 C CA . ALA A 1 265 ? -73.312 -12.323 26.739 1.00 57.06 265 ALA A CA 1
ATOM 2112 C C . ALA A 1 265 ? -72.323 -11.856 25.639 1.00 57.06 265 ALA A C 1
ATOM 2114 O O . ALA A 1 265 ? -71.426 -11.061 25.929 1.00 57.06 265 ALA A O 1
ATOM 2115 N N . PRO A 1 266 ? -72.472 -12.289 24.368 1.00 55.41 266 PRO A N 1
ATOM 2116 C CA . PRO A 1 266 ? -71.516 -11.969 23.309 1.00 55.41 266 PRO A CA 1
ATOM 2117 C C . PRO A 1 266 ? -71.744 -10.575 22.694 1.00 55.41 266 PRO A C 1
ATOM 2119 O O . PRO A 1 266 ? -72.876 -10.178 22.421 1.00 55.41 266 PRO A O 1
ATOM 2122 N N . LEU A 1 267 ? -70.647 -9.857 22.426 1.00 60.78 267 LEU A N 1
ATOM 2123 C CA . LEU A 1 267 ? -70.607 -8.585 21.686 1.00 60.78 267 LEU A CA 1
ATOM 2124 C C . LEU A 1 267 ? -70.783 -8.79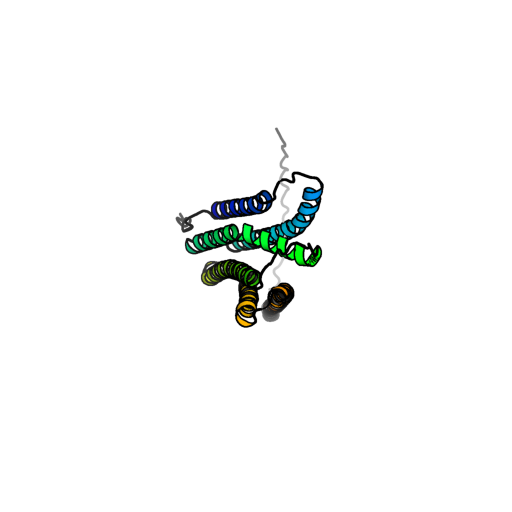5 20.162 1.00 60.78 267 LEU A C 1
ATOM 2126 O O . LEU A 1 267 ? -70.313 -9.805 19.634 1.00 60.78 267 LEU A O 1
ATOM 2130 N N . PRO A 1 268 ? -71.405 -7.847 19.430 1.00 48.41 268 PRO A N 1
ATOM 2131 C CA . PRO A 1 268 ? -71.673 -7.985 18.001 1.00 48.41 268 PRO A CA 1
ATOM 2132 C C . PRO A 1 268 ? -70.458 -7.652 17.116 1.00 48.41 268 PRO A C 1
ATOM 2134 O O . PRO A 1 268 ? -69.615 -6.817 17.441 1.00 48.41 268 PRO A O 1
ATOM 2137 N N . ALA A 1 269 ? -70.405 -8.326 15.965 1.00 51.22 269 ALA A N 1
ATOM 2138 C CA . ALA A 1 269 ? -69.324 -8.311 14.983 1.00 51.22 269 ALA A CA 1
ATOM 2139 C C . ALA A 1 269 ? -69.111 -6.944 14.300 1.00 51.22 269 ALA A C 1
ATOM 2141 O O . ALA A 1 269 ? -70.053 -6.340 13.786 1.00 51.22 269 ALA A O 1
ATOM 2142 N N . GLN A 1 270 ? -67.853 -6.495 14.214 1.00 48.97 270 GLN A N 1
ATOM 2143 C CA . GLN A 1 270 ? -67.464 -5.367 13.362 1.00 48.97 270 GLN A CA 1
ATOM 2144 C C . GLN A 1 270 ? -67.329 -5.808 11.898 1.00 48.97 270 GLN A C 1
ATOM 2146 O O . GLN A 1 270 ? -66.574 -6.722 11.568 1.00 48.97 270 GLN A O 1
ATOM 2151 N N . GLN A 1 271 ? -68.064 -5.123 11.019 1.00 49.47 271 GLN A N 1
ATOM 2152 C CA . GLN A 1 271 ? -67.997 -5.265 9.568 1.00 49.47 271 GLN A CA 1
ATOM 2153 C C . GLN A 1 271 ? -66.698 -4.689 8.996 1.00 49.47 271 GLN A C 1
ATOM 2155 O O . GLN A 1 271 ? -66.315 -3.548 9.248 1.00 49.47 271 GLN A O 1
ATOM 2160 N N . THR A 1 272 ? -66.072 -5.485 8.139 1.00 52.25 272 THR A N 1
ATOM 2161 C CA . THR A 1 272 ? -64.963 -5.133 7.255 1.00 52.25 272 THR A CA 1
ATOM 2162 C C . THR A 1 272 ? -65.410 -4.160 6.157 1.00 52.25 272 THR A C 1
ATOM 2164 O O . THR A 1 272 ? -66.341 -4.471 5.412 1.00 52.25 272 THR A O 1
ATOM 2167 N N . ARG A 1 273 ? -64.700 -3.040 5.963 1.00 43.47 273 ARG A N 1
ATOM 2168 C CA . ARG A 1 273 ? -64.710 -2.283 4.695 1.00 43.47 273 ARG A CA 1
ATOM 2169 C C . ARG A 1 273 ? -63.305 -2.235 4.090 1.00 43.47 273 ARG A C 1
ATOM 2171 O O . ARG A 1 273 ? -62.349 -1.819 4.733 1.00 43.47 273 ARG A O 1
ATOM 2178 N N . LYS A 1 274 ? -63.230 -2.658 2.832 1.00 44.28 274 LYS A N 1
ATOM 2179 C CA . LYS A 1 274 ? -62.157 -2.481 1.838 1.00 44.28 274 LYS A CA 1
ATOM 2180 C C . LYS A 1 274 ? -62.820 -1.836 0.593 1.00 44.28 274 LYS A C 1
ATOM 2182 O O . LYS A 1 274 ? -64.048 -1.853 0.524 1.00 44.28 274 LYS A O 1
ATOM 2187 N N . PRO A 1 275 ? -62.071 -1.401 -0.429 1.00 52.72 275 PRO A N 1
ATOM 2188 C CA . PRO A 1 275 ? -61.320 -0.153 -0.536 1.00 52.72 275 PRO A CA 1
ATOM 2189 C C . PRO A 1 275 ? -61.921 0.753 -1.642 1.00 52.72 275 PRO A C 1
ATOM 2191 O O . PRO A 1 275 ? -62.832 0.342 -2.361 1.00 52.72 275 PRO A O 1
ATOM 2194 N N . GLY A 1 276 ? -61.399 1.968 -1.793 1.00 53.44 276 GLY A N 1
ATOM 2195 C CA . GLY A 1 276 ? -61.596 2.834 -2.958 1.00 53.44 276 GLY A CA 1
ATOM 2196 C C . GLY A 1 276 ? -60.267 3.457 -3.336 1.00 53.44 276 GLY A C 1
ATOM 2197 O O . GLY A 1 276 ? -59.524 3.785 -2.382 1.00 53.44 276 GLY A O 1
#